Protein AF-A0A238WNX8-F1 (afdb_monomer_lite)

Structure (mmCIF, N/CA/C/O backbone):
data_AF-A0A238WNX8-F1
#
_entry.id   AF-A0A238WNX8-F1
#
loop_
_atom_site.group_PDB
_atom_site.id
_atom_site.type_symbol
_atom_site.label_atom_id
_atom_site.label_alt_id
_atom_site.label_comp_id
_atom_site.label_asym_id
_atom_site.label_entity_id
_atom_site.label_seq_id
_atom_site.pdbx_PDB_ins_code
_atom_site.Cartn_x
_atom_site.Cartn_y
_atom_site.Cartn_z
_atom_site.occupancy
_atom_site.B_iso_or_equiv
_atom_site.auth_seq_id
_atom_site.auth_comp_id
_atom_site.auth_asym_id
_atom_site.auth_atom_id
_atom_site.pdbx_PDB_model_num
ATOM 1 N N . MET A 1 1 ? -10.026 -29.625 -27.232 1.00 36.75 1 MET A N 1
ATOM 2 C CA . MET A 1 1 ? -9.250 -29.560 -25.976 1.00 36.75 1 MET A CA 1
ATOM 3 C C . MET A 1 1 ? -7.927 -28.882 -26.287 1.00 36.75 1 MET A C 1
ATOM 5 O O . MET A 1 1 ? -6.979 -29.541 -26.687 1.00 36.75 1 MET A O 1
ATOM 9 N N . THR A 1 2 ? -7.902 -27.554 -26.239 1.00 32.25 2 THR A N 1
ATOM 10 C CA . THR A 1 2 ? -6.725 -26.748 -26.579 1.00 32.25 2 THR A CA 1
ATOM 11 C C . THR A 1 2 ? -5.933 -26.497 -25.303 1.00 32.25 2 THR A C 1
ATOM 13 O O . THR A 1 2 ? -6.443 -25.908 -24.354 1.00 32.25 2 THR A O 1
ATOM 16 N N . SER A 1 3 ? -4.711 -27.024 -25.278 1.00 36.81 3 SER A N 1
ATOM 17 C CA . SER A 1 3 ? -3.725 -26.855 -24.214 1.00 36.81 3 SER A CA 1
ATOM 18 C C . SER A 1 3 ? -3.486 -25.363 -23.964 1.00 36.81 3 SER A C 1
ATOM 20 O O . SER A 1 3 ? -3.018 -24.650 -24.851 1.00 36.81 3 SER A O 1
ATOM 22 N N . ALA A 1 4 ? -3.848 -24.884 -22.771 1.00 39.50 4 ALA A N 1
ATOM 23 C CA . ALA A 1 4 ? -3.421 -23.580 -22.291 1.00 39.50 4 ALA A CA 1
ATOM 24 C C . ALA A 1 4 ? -1.912 -23.668 -22.055 1.00 39.50 4 ALA A C 1
ATOM 26 O O . ALA A 1 4 ? -1.459 -24.258 -21.073 1.00 39.50 4 ALA A O 1
ATOM 27 N N . ALA A 1 5 ? -1.147 -23.145 -23.013 1.00 40.78 5 ALA A N 1
ATOM 28 C CA . ALA A 1 5 ? 0.282 -22.940 -22.884 1.00 40.78 5 ALA A CA 1
ATOM 29 C C . ALA A 1 5 ? 0.561 -22.286 -21.525 1.00 40.78 5 ALA A C 1
ATOM 31 O O . ALA A 1 5 ? 0.002 -21.233 -21.212 1.00 40.78 5 ALA A O 1
ATOM 32 N N . GLY A 1 6 ? 1.381 -22.948 -20.707 1.00 40.44 6 GLY A N 1
ATOM 33 C CA . GLY A 1 6 ? 1.812 -22.431 -19.419 1.00 40.44 6 GLY A CA 1
ATOM 34 C C . GLY A 1 6 ? 2.551 -21.116 -19.626 1.00 40.44 6 GLY A C 1
ATOM 35 O O . GLY A 1 6 ? 3.729 -21.112 -19.973 1.00 40.44 6 GLY A O 1
ATOM 36 N N . LEU A 1 7 ? 1.845 -20.002 -19.435 1.00 41.34 7 LEU A N 1
ATOM 37 C CA . LEU A 1 7 ? 2.441 -18.685 -19.275 1.00 41.34 7 LEU A CA 1
ATOM 38 C C . LEU A 1 7 ? 3.304 -18.752 -18.016 1.00 41.34 7 LEU A C 1
ATOM 40 O O . LEU A 1 7 ? 2.805 -18.680 -16.895 1.00 41.34 7 LEU A O 1
ATOM 44 N N . VAL A 1 8 ? 4.603 -18.973 -18.210 1.00 50.53 8 VAL A N 1
ATOM 45 C CA . VAL A 1 8 ? 5.602 -18.771 -17.166 1.00 50.53 8 VAL A CA 1
ATOM 46 C C . VAL A 1 8 ? 5.459 -17.315 -16.746 1.00 50.53 8 VAL A C 1
ATOM 48 O O . VAL A 1 8 ? 5.637 -16.427 -17.580 1.00 50.53 8 VAL A O 1
ATOM 51 N N . ASP A 1 9 ? 5.065 -17.074 -15.493 1.00 59.03 9 ASP A N 1
ATOM 52 C CA . ASP A 1 9 ? 5.008 -15.720 -14.947 1.00 59.03 9 ASP A CA 1
ATOM 53 C C . ASP A 1 9 ? 6.379 -15.068 -15.198 1.00 59.03 9 ASP A C 1
ATOM 55 O O . ASP A 1 9 ? 7.384 -15.582 -14.702 1.00 59.03 9 ASP A O 1
ATOM 59 N N . PRO A 1 10 ? 6.476 -13.984 -15.990 1.00 64.19 10 PRO A N 1
ATOM 60 C CA . PRO A 1 10 ? 7.759 -13.368 -16.321 1.00 64.19 10 PRO A CA 1
ATOM 61 C C . PRO A 1 10 ? 8.489 -12.797 -15.092 1.00 64.19 10 PRO A C 1
ATOM 63 O O . PRO A 1 10 ? 9.611 -12.307 -15.224 1.00 64.19 10 PRO A O 1
ATOM 66 N N . TRP A 1 11 ? 7.863 -12.857 -13.913 1.00 73.06 11 TRP A N 1
ATOM 67 C CA . TRP A 1 11 ? 8.410 -12.502 -12.609 1.00 73.06 11 TRP A CA 1
ATOM 68 C C . TRP A 1 11 ? 8.848 -13.713 -11.758 1.00 73.06 11 TRP A C 1
ATOM 70 O O . TRP A 1 11 ? 9.286 -13.521 -10.632 1.00 73.06 11 TRP A O 1
ATOM 80 N N . ARG A 1 12 ? 8.777 -14.960 -12.259 1.00 54.84 12 ARG A N 1
ATOM 81 C CA . ARG A 1 12 ? 9.087 -16.174 -11.465 1.00 54.84 12 ARG A CA 1
ATOM 82 C C . ARG A 1 12 ? 10.573 -16.427 -11.165 1.00 54.84 12 ARG A C 1
ATOM 84 O O . ARG A 1 12 ? 10.848 -17.247 -10.299 1.00 54.84 12 ARG A O 1
ATOM 91 N N . ASP A 1 13 ? 11.496 -15.718 -11.816 1.00 51.75 13 ASP A N 1
ATOM 92 C CA . ASP A 1 13 ? 12.957 -15.838 -11.621 1.00 51.75 13 ASP A CA 1
ATOM 93 C C . ASP A 1 13 ? 13.583 -14.501 -11.180 1.00 51.75 13 ASP A C 1
ATOM 95 O O . ASP A 1 13 ? 14.541 -13.988 -11.765 1.00 51.75 13 ASP A O 1
ATOM 99 N N . THR A 1 14 ? 12.992 -13.881 -10.159 1.00 55.16 14 THR A N 1
ATOM 100 C CA . THR A 1 14 ? 13.482 -12.632 -9.568 1.00 55.16 14 THR A CA 1
ATOM 101 C C . THR A 1 14 ? 14.482 -12.907 -8.449 1.00 55.16 14 THR A C 1
ATOM 103 O O . THR A 1 14 ? 14.241 -13.717 -7.557 1.00 55.16 14 THR A O 1
ATOM 106 N N . ASP A 1 15 ? 15.638 -12.258 -8.552 1.00 58.97 15 ASP A N 1
ATOM 107 C CA . ASP A 1 15 ? 16.851 -12.543 -7.787 1.00 58.97 15 ASP A CA 1
ATOM 108 C C . ASP A 1 15 ? 16.683 -12.280 -6.279 1.00 58.97 15 ASP A C 1
ATOM 110 O O . ASP A 1 15 ? 16.081 -11.280 -5.890 1.00 58.97 15 ASP A O 1
ATOM 114 N N . ARG A 1 16 ? 17.245 -13.158 -5.437 1.00 54.84 16 ARG A N 1
ATOM 115 C CA . ARG A 1 16 ? 16.945 -13.222 -3.993 1.00 54.84 16 ARG A CA 1
ATOM 116 C C . ARG A 1 16 ? 17.466 -12.046 -3.167 1.00 54.84 16 ARG A C 1
ATOM 118 O O . ARG A 1 16 ? 16.972 -11.867 -2.064 1.00 54.84 16 ARG A O 1
ATOM 125 N N . ASP A 1 17 ? 18.476 -11.299 -3.625 1.00 55.34 17 ASP A N 1
ATOM 126 C CA . ASP A 1 17 ? 19.252 -10.524 -2.643 1.00 55.34 17 ASP A CA 1
ATOM 127 C C . ASP A 1 17 ? 20.088 -9.342 -3.169 1.00 55.34 17 ASP A C 1
ATOM 129 O O . ASP A 1 17 ? 21.279 -9.245 -2.888 1.00 55.34 17 ASP A O 1
ATOM 133 N N . ILE A 1 18 ? 19.527 -8.395 -3.937 1.00 47.31 18 ILE A N 1
ATOM 134 C CA . ILE A 1 18 ? 20.237 -7.106 -4.120 1.00 47.31 18 ILE A CA 1
ATOM 135 C C . ILE A 1 18 ? 19.275 -5.933 -3.961 1.00 47.31 18 ILE A C 1
ATOM 137 O O . ILE A 1 18 ? 18.524 -5.589 -4.874 1.00 47.31 18 ILE A O 1
ATOM 141 N N . GLY A 1 19 ? 19.349 -5.297 -2.789 1.00 56.47 19 GLY A N 1
ATOM 142 C CA . GLY A 1 19 ? 18.596 -4.093 -2.447 1.00 56.47 19 GLY A CA 1
ATOM 143 C C . GLY A 1 19 ? 17.244 -4.360 -1.790 1.00 56.47 19 GLY A C 1
ATOM 144 O O . GLY A 1 19 ? 16.348 -3.545 -1.976 1.00 56.47 19 GLY A O 1
ATOM 145 N N . GLY A 1 20 ? 17.099 -5.460 -1.034 1.00 69.44 20 GLY A N 1
ATOM 146 C CA . GLY A 1 20 ? 15.837 -5.868 -0.397 1.00 69.44 20 GLY A CA 1
ATOM 147 C C . GLY A 1 20 ? 15.117 -4.733 0.335 1.00 69.44 20 GLY A C 1
ATOM 148 O O . GLY A 1 20 ? 13.920 -4.567 0.153 1.00 69.44 20 GLY A O 1
ATOM 149 N N . ARG A 1 21 ? 15.856 -3.859 1.035 1.00 80.94 21 ARG A N 1
ATOM 150 C CA . ARG A 1 21 ? 15.284 -2.648 1.651 1.00 80.94 21 ARG A CA 1
ATOM 151 C C . ARG A 1 21 ? 14.644 -1.707 0.631 1.00 80.94 21 ARG A C 1
ATOM 153 O O . ARG A 1 21 ? 13.501 -1.328 0.802 1.00 80.94 21 ARG A O 1
ATOM 160 N N . TYR A 1 22 ? 15.347 -1.349 -0.441 1.00 85.69 22 TYR A N 1
ATOM 161 C CA . TYR A 1 22 ? 14.782 -0.448 -1.443 1.00 85.69 22 TYR A CA 1
ATOM 162 C C . TYR A 1 22 ? 13.631 -1.081 -2.223 1.00 85.69 22 TYR A C 1
ATOM 164 O O . TYR A 1 22 ? 12.708 -0.381 -2.624 1.00 85.69 22 TYR A O 1
ATOM 172 N N . ALA A 1 23 ? 13.688 -2.390 -2.476 1.00 89.31 23 ALA A N 1
ATOM 173 C CA . ALA A 1 23 ? 12.591 -3.102 -3.117 1.00 89.31 23 ALA A CA 1
ATOM 174 C C . ALA A 1 23 ? 11.341 -3.128 -2.228 1.00 89.31 23 ALA A C 1
ATOM 176 O O . ALA A 1 23 ? 10.248 -2.843 -2.709 1.00 89.31 23 ALA A O 1
ATOM 177 N N . HIS A 1 24 ? 11.530 -3.384 -0.936 1.00 90.00 24 HIS A N 1
ATOM 178 C CA . HIS A 1 24 ? 10.499 -3.286 0.090 1.00 90.00 24 HIS A CA 1
ATOM 179 C C . HIS A 1 24 ? 9.914 -1.874 0.185 1.00 90.00 24 HIS A C 1
ATOM 181 O O . HIS A 1 24 ? 8.713 -1.702 0.024 1.00 90.00 24 HIS A O 1
ATOM 187 N N . ASP A 1 25 ? 10.760 -0.851 0.328 1.00 89.56 25 ASP A N 1
ATOM 188 C CA . ASP A 1 25 ? 10.340 0.555 0.399 1.00 89.56 25 ASP A CA 1
ATOM 189 C C . ASP A 1 25 ? 9.569 0.978 -0.865 1.00 89.56 25 ASP A C 1
ATOM 191 O O . ASP A 1 25 ? 8.555 1.670 -0.790 1.00 89.56 25 ASP A O 1
ATOM 195 N N . THR A 1 26 ? 10.004 0.502 -2.038 1.00 92.19 26 THR A N 1
ATOM 196 C CA . THR A 1 26 ? 9.266 0.695 -3.295 1.00 92.19 26 THR A CA 1
ATOM 197 C C . THR A 1 26 ? 7.883 0.052 -3.219 1.00 92.19 26 THR A C 1
ATOM 199 O O . THR A 1 26 ? 6.903 0.657 -3.644 1.00 92.19 26 THR A O 1
ATOM 202 N N . ALA A 1 27 ? 7.787 -1.173 -2.693 1.00 94.56 27 ALA A N 1
ATOM 203 C CA . ALA A 1 27 ? 6.520 -1.878 -2.570 1.00 94.56 27 ALA A CA 1
ATOM 204 C C . ALA A 1 27 ? 5.547 -1.153 -1.627 1.00 94.56 27 ALA A C 1
ATOM 206 O O . ALA A 1 27 ? 4.373 -0.999 -1.968 1.00 94.56 27 ALA A O 1
ATOM 207 N N . VAL A 1 28 ? 6.046 -0.644 -0.495 1.00 94.06 28 VAL A N 1
ATOM 208 C CA . VAL A 1 28 ? 5.286 0.204 0.437 1.00 94.06 28 VAL A CA 1
ATOM 209 C C . VAL A 1 28 ? 4.759 1.447 -0.282 1.00 94.06 28 VAL A C 1
ATOM 211 O O . VAL A 1 28 ? 3.550 1.681 -0.289 1.00 94.06 28 VAL A O 1
ATOM 214 N N . ALA A 1 29 ? 5.631 2.199 -0.961 1.00 93.75 29 ALA A N 1
ATOM 215 C CA . ALA A 1 29 ? 5.248 3.426 -1.659 1.00 93.75 29 ALA A CA 1
ATOM 216 C C . ALA A 1 29 ? 4.184 3.178 -2.743 1.00 93.75 29 ALA A C 1
ATOM 218 O O . ALA A 1 29 ? 3.200 3.915 -2.841 1.00 93.75 29 ALA A O 1
ATOM 219 N N . LEU A 1 30 ? 4.321 2.096 -3.518 1.00 96.12 30 LEU A N 1
ATOM 220 C CA . LEU A 1 30 ? 3.322 1.705 -4.516 1.00 96.12 30 LEU A CA 1
ATOM 221 C C . LEU A 1 30 ? 1.953 1.421 -3.884 1.00 96.12 30 LEU A C 1
ATOM 223 O O . LEU A 1 30 ? 0.929 1.822 -4.439 1.00 96.12 30 LEU A O 1
ATOM 227 N N . ARG A 1 31 ? 1.915 0.783 -2.709 1.00 96.12 31 ARG A N 1
ATOM 228 C CA . ARG A 1 31 ? 0.659 0.508 -1.997 1.00 96.12 31 ARG A CA 1
ATOM 229 C C . ARG A 1 31 ? 0.031 1.755 -1.395 1.00 96.12 31 ARG A C 1
ATOM 231 O O . ARG A 1 31 ? -1.188 1.900 -1.483 1.00 96.12 31 ARG A O 1
ATOM 238 N N . VAL A 1 32 ? 0.827 2.690 -0.884 1.00 94.69 32 VAL A N 1
ATOM 239 C CA . VAL A 1 32 ? 0.320 3.998 -0.443 1.00 94.69 32 VAL A CA 1
ATOM 240 C C . VAL A 1 32 ? -0.300 4.758 -1.615 1.00 94.69 32 VAL A C 1
ATOM 242 O O . VAL A 1 32 ? -1.448 5.203 -1.521 1.00 94.69 32 VAL A O 1
ATOM 245 N N . ARG A 1 33 ? 0.406 4.833 -2.751 1.00 95.00 33 ARG A N 1
ATOM 246 C CA . ARG A 1 33 ? -0.115 5.416 -3.995 1.00 95.00 33 ARG A CA 1
ATOM 247 C C . ARG A 1 33 ? -1.444 4.776 -4.399 1.00 95.00 33 ARG A C 1
ATOM 249 O O . ARG A 1 33 ? -2.406 5.484 -4.687 1.00 95.00 33 ARG A O 1
ATOM 256 N N . ASN A 1 34 ? -1.525 3.446 -4.393 1.00 95.44 34 ASN A N 1
ATOM 257 C CA . ASN A 1 34 ? -2.744 2.728 -4.764 1.00 95.44 34 ASN A CA 1
ATOM 258 C C . ASN A 1 34 ? -3.916 3.027 -3.809 1.00 95.44 34 ASN A C 1
ATOM 260 O O . ASN A 1 34 ? -5.019 3.310 -4.280 1.00 95.44 34 ASN A O 1
ATOM 264 N N . LEU A 1 35 ? -3.694 3.050 -2.487 1.00 92.75 35 LEU A N 1
ATOM 265 C CA . LEU A 1 35 ? -4.731 3.443 -1.519 1.00 92.75 35 LEU A CA 1
ATOM 266 C C . LEU A 1 35 ? -5.247 4.856 -1.779 1.00 92.75 35 LEU A C 1
ATOM 268 O O . LEU A 1 35 ? -6.459 5.079 -1.767 1.00 92.75 35 LEU A O 1
ATOM 272 N N . ARG A 1 36 ? -4.341 5.806 -2.035 1.00 91.19 36 ARG A N 1
ATOM 273 C CA . ARG A 1 36 ? -4.693 7.208 -2.295 1.00 91.19 36 ARG A CA 1
ATOM 274 C C . ARG A 1 36 ? -5.544 7.353 -3.551 1.00 91.19 36 ARG A C 1
ATOM 276 O O . ARG A 1 36 ? -6.582 8.009 -3.494 1.00 91.19 36 ARG A O 1
ATOM 283 N N . HIS A 1 37 ? -5.195 6.661 -4.633 1.00 91.00 37 HIS A N 1
ATOM 284 C CA . HIS A 1 37 ? -6.016 6.622 -5.853 1.00 91.00 37 HIS A CA 1
ATOM 285 C C . HIS A 1 37 ? -7.399 6.015 -5.632 1.00 91.00 37 HIS A C 1
ATOM 287 O O . HIS A 1 37 ? -8.373 6.405 -6.276 1.00 91.00 37 HIS A O 1
ATOM 293 N N . ASN A 1 38 ? -7.511 5.086 -4.688 1.00 88.06 38 ASN A N 1
ATOM 294 C CA . ASN A 1 38 ? -8.756 4.394 -4.394 1.00 88.06 38 ASN A CA 1
ATOM 295 C C . ASN A 1 38 ? -9.595 5.056 -3.292 1.00 88.06 38 ASN A C 1
ATOM 297 O O . ASN A 1 38 ? -10.628 4.503 -2.923 1.00 88.06 38 ASN A O 1
ATOM 301 N N . VAL A 1 39 ? -9.246 6.267 -2.835 1.00 83.19 39 VAL A N 1
ATOM 302 C CA . VAL A 1 39 ? -9.944 6.992 -1.754 1.00 83.19 39 VAL A CA 1
ATOM 303 C C . VAL A 1 39 ? -11.462 7.107 -1.947 1.00 83.19 39 VAL A C 1
ATOM 305 O O . VAL A 1 39 ? -12.242 7.009 -0.997 1.00 83.19 39 VAL A O 1
ATOM 308 N N . VAL A 1 40 ? -11.912 7.252 -3.196 1.00 75.19 40 VAL A N 1
ATOM 309 C CA . VAL A 1 40 ? -13.339 7.338 -3.544 1.00 75.19 40 VAL A CA 1
ATOM 310 C C . VAL A 1 40 ? -14.092 6.066 -3.141 1.00 75.19 40 VAL A C 1
ATOM 312 O O . VAL A 1 40 ? -15.244 6.142 -2.713 1.00 75.19 40 VAL A O 1
ATOM 315 N N . ARG A 1 41 ? -13.433 4.902 -3.183 1.00 76.44 41 ARG A N 1
ATOM 316 C CA . ARG A 1 41 ? -14.006 3.617 -2.751 1.00 76.44 41 ARG A CA 1
ATOM 317 C C . ARG A 1 41 ? -14.263 3.557 -1.243 1.00 76.44 41 ARG A C 1
ATOM 319 O O . ARG A 1 41 ? -15.047 2.722 -0.806 1.00 76.44 41 ARG A O 1
ATOM 326 N N . PHE A 1 42 ? -13.665 4.462 -0.469 1.00 73.50 42 PHE A N 1
ATOM 327 C CA . PHE A 1 42 ? -13.795 4.554 0.990 1.00 73.50 42 PHE A CA 1
ATOM 328 C C . PHE A 1 42 ? -14.666 5.745 1.420 1.00 73.50 42 PHE A C 1
ATOM 330 O O . PHE A 1 42 ? -14.539 6.276 2.521 1.00 73.50 42 PHE A O 1
ATOM 337 N N . GLY A 1 43 ? -15.565 6.198 0.539 1.00 73.31 43 GLY A N 1
ATOM 338 C CA . GLY A 1 43 ? -16.472 7.311 0.827 1.00 73.31 43 GLY A CA 1
ATOM 339 C C . GLY A 1 43 ? -15.838 8.693 0.659 1.00 73.31 43 GLY A C 1
ATOM 340 O O . GLY A 1 43 ? -16.379 9.668 1.177 1.00 73.31 43 GLY A O 1
ATOM 341 N N . GLY A 1 44 ? -14.704 8.785 -0.049 1.00 75.06 44 GLY A N 1
ATOM 342 C CA . GLY A 1 44 ? -14.116 10.046 -0.515 1.00 75.06 44 GLY A CA 1
ATOM 343 C C . GLY A 1 44 ? -13.467 10.912 0.566 1.00 75.06 44 GLY A C 1
ATOM 344 O O . GLY A 1 44 ? -13.122 12.059 0.292 1.00 75.06 44 GLY A O 1
ATOM 345 N N . ARG A 1 45 ? -13.297 10.396 1.789 1.00 80.00 45 ARG A N 1
ATOM 346 C CA . ARG A 1 45 ? -12.575 11.102 2.857 1.00 80.00 45 ARG A CA 1
ATOM 347 C C . ARG A 1 45 ? -11.076 10.847 2.724 1.00 80.00 45 ARG A C 1
ATOM 349 O O . ARG A 1 45 ? -10.713 9.705 2.458 1.00 80.00 45 ARG A O 1
ATOM 356 N N . PRO A 1 46 ? -10.211 11.850 2.954 1.00 84.44 46 PRO A N 1
ATOM 357 C CA . PRO A 1 46 ? -8.769 11.640 2.948 1.00 84.44 46 PRO A CA 1
ATOM 358 C C . PRO A 1 46 ? -8.364 10.504 3.892 1.00 84.44 46 PRO A C 1
ATOM 360 O O . PRO A 1 46 ? -8.779 10.483 5.052 1.00 84.44 46 PRO A O 1
ATOM 363 N N . LEU A 1 47 ? -7.565 9.563 3.387 1.00 87.31 47 LEU A N 1
ATOM 364 C CA . LEU A 1 47 ? -7.014 8.486 4.202 1.00 87.31 47 LEU A CA 1
ATOM 365 C C . LEU A 1 47 ? -5.875 9.017 5.075 1.00 87.31 47 LEU A C 1
ATOM 367 O O . LEU A 1 47 ? -4.996 9.726 4.587 1.00 87.31 47 LEU A O 1
ATOM 371 N N . GLU A 1 48 ? -5.900 8.635 6.345 1.00 90.25 48 GLU A N 1
ATOM 372 C CA . GLU A 1 48 ? -4.829 8.821 7.318 1.00 90.25 48 GLU A C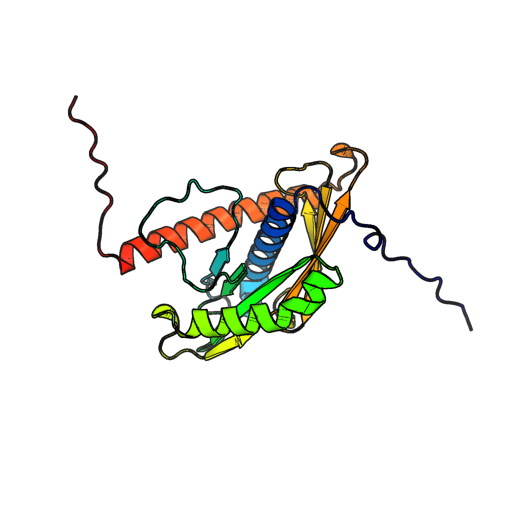A 1
ATOM 373 C C . GLU A 1 48 ? -3.954 7.570 7.276 1.00 90.25 48 GLU A C 1
ATOM 375 O O . GLU A 1 48 ? -4.387 6.486 7.682 1.00 90.25 48 GLU A O 1
ATOM 380 N N . ILE A 1 49 ? -2.755 7.704 6.721 1.00 88.94 49 ILE A N 1
ATOM 381 C CA . ILE A 1 49 ? -1.863 6.585 6.430 1.00 88.94 49 ILE A CA 1
ATOM 382 C C . ILE A 1 49 ? -0.582 6.772 7.233 1.00 88.94 49 ILE A C 1
ATOM 384 O O . ILE A 1 49 ? -0.029 7.864 7.245 1.00 88.94 49 ILE A O 1
ATOM 388 N N . SER A 1 50 ? -0.120 5.696 7.861 1.00 88.31 50 SER A N 1
ATOM 389 C CA . SER A 1 50 ? 1.249 5.570 8.347 1.00 88.31 50 SER A CA 1
ATOM 390 C C . SER A 1 50 ? 1.969 4.481 7.576 1.00 88.31 50 SER A C 1
ATOM 392 O O . SER A 1 50 ? 1.395 3.416 7.331 1.00 88.31 50 SER A O 1
ATOM 394 N N . ALA A 1 51 ? 3.207 4.744 7.175 1.00 86.00 51 ALA A N 1
ATOM 395 C CA . ALA A 1 51 ? 3.975 3.846 6.324 1.00 86.00 51 ALA A CA 1
ATOM 396 C C . ALA A 1 51 ? 5.418 3.736 6.814 1.00 86.00 51 ALA A C 1
ATOM 398 O O . ALA A 1 51 ? 6.113 4.731 6.993 1.00 86.00 51 ALA A O 1
ATOM 399 N N . ASN A 1 52 ? 5.888 2.507 6.995 1.00 78.88 52 ASN A N 1
ATOM 400 C CA . ASN A 1 52 ? 7.246 2.243 7.446 1.00 78.88 52 ASN A CA 1
ATOM 401 C C . ASN A 1 52 ? 8.148 1.971 6.238 1.00 78.88 52 ASN A C 1
ATOM 403 O O . ASN A 1 52 ? 8.245 0.843 5.759 1.00 78.88 52 ASN A O 1
ATOM 407 N N . TYR A 1 53 ? 8.811 3.014 5.744 1.00 66.31 53 TYR A N 1
ATOM 408 C CA . TYR A 1 53 ? 9.774 2.925 4.647 1.00 66.31 53 TYR A CA 1
ATOM 409 C C . TYR A 1 53 ? 10.982 3.835 4.924 1.00 66.31 53 TYR A C 1
ATOM 411 O O . TYR A 1 53 ? 10.892 4.795 5.684 1.00 66.31 53 TYR A O 1
ATOM 419 N N . SER A 1 54 ? 12.163 3.495 4.399 1.00 57.53 54 SER A N 1
ATOM 420 C CA . SER A 1 54 ? 13.436 4.107 4.832 1.00 57.53 54 SER A CA 1
ATOM 421 C C . SER A 1 54 ? 14.094 5.051 3.825 1.00 57.53 54 SER A C 1
ATOM 423 O O . SER A 1 54 ? 15.201 5.519 4.090 1.00 57.53 54 SER A O 1
ATOM 425 N N . ALA A 1 55 ? 13.491 5.299 2.664 1.00 47.75 55 ALA A N 1
ATOM 426 C CA . ALA A 1 55 ? 14.247 5.825 1.531 1.00 47.75 55 ALA A CA 1
ATOM 427 C C . ALA A 1 55 ? 14.656 7.308 1.641 1.00 47.75 55 ALA A C 1
ATOM 429 O O . ALA A 1 55 ? 15.586 7.697 0.935 1.00 47.75 55 ALA A O 1
ATOM 430 N N . LEU A 1 56 ? 14.010 8.131 2.484 1.00 44.00 56 LEU A N 1
ATOM 431 C CA . LEU A 1 56 ? 14.142 9.598 2.387 1.00 44.00 56 LEU A CA 1
ATOM 432 C C . LEU A 1 56 ? 14.326 10.375 3.704 1.00 44.00 56 LEU A C 1
ATOM 434 O O . LEU A 1 56 ? 14.521 11.587 3.650 1.00 44.00 56 LEU A O 1
ATOM 438 N N . LEU A 1 57 ? 14.361 9.728 4.874 1.00 44.84 57 LEU A N 1
ATOM 439 C CA . LEU A 1 57 ? 14.423 10.449 6.153 1.00 44.84 57 LEU A CA 1
ATOM 440 C C . LEU A 1 57 ? 15.699 10.151 6.956 1.00 44.84 57 LEU A C 1
ATOM 442 O O . LEU A 1 57 ? 15.919 9.033 7.432 1.00 44.84 57 LEU A O 1
ATOM 446 N N . GLU A 1 58 ? 16.506 11.195 7.191 1.00 44.69 58 GLU A N 1
ATOM 447 C CA . GLU A 1 58 ? 17.293 11.289 8.422 1.00 44.69 58 GLU A CA 1
ATOM 448 C C . GLU A 1 58 ? 16.300 11.204 9.586 1.00 44.69 58 GLU A C 1
ATOM 450 O O . GLU A 1 58 ? 15.454 12.073 9.776 1.00 44.69 58 GLU A O 1
ATOM 455 N N . ARG A 1 59 ? 16.351 10.088 10.316 1.00 45.72 59 ARG A N 1
ATOM 456 C CA . ARG A 1 59 ? 15.458 9.786 11.436 1.00 45.72 59 ARG A CA 1
ATOM 457 C C . ARG A 1 59 ? 15.600 10.848 12.522 1.00 45.72 59 ARG A C 1
ATOM 459 O O . ARG A 1 59 ? 16.500 10.758 13.355 1.00 45.72 59 ARG A O 1
ATOM 466 N N . THR A 1 60 ? 14.717 11.840 12.533 1.00 40.03 60 THR A N 1
ATOM 467 C CA . THR A 1 60 ? 14.693 12.859 13.581 1.00 40.03 60 THR A CA 1
ATOM 468 C C . THR A 1 60 ? 13.388 12.833 14.370 1.00 40.03 60 THR A C 1
ATOM 470 O O . THR A 1 60 ? 12.344 13.238 13.871 1.00 40.03 60 THR A O 1
ATOM 473 N N . THR A 1 61 ? 13.562 12.493 15.652 1.00 38.62 61 THR A N 1
ATOM 474 C CA . THR A 1 61 ? 12.835 12.923 16.864 1.00 38.62 61 THR A CA 1
ATOM 475 C C . THR A 1 61 ? 11.785 12.007 17.507 1.00 38.62 61 THR A C 1
ATOM 477 O O . THR A 1 61 ? 10.903 11.475 16.859 1.00 38.62 61 THR A O 1
ATOM 480 N N . CYS A 1 62 ? 11.937 11.906 18.840 1.00 41.28 62 CYS A N 1
ATOM 481 C CA . CYS A 1 62 ? 11.041 11.540 19.954 1.00 41.28 62 CYS A CA 1
ATOM 482 C C . CYS A 1 62 ? 10.192 10.256 19.906 1.00 41.28 62 CYS A C 1
ATOM 484 O O . CYS A 1 62 ? 9.949 9.685 20.970 1.00 41.28 62 CYS A O 1
ATOM 486 N N . SER A 1 63 ? 9.787 9.772 18.738 1.00 39.56 63 SER A N 1
ATOM 487 C CA . SER A 1 63 ? 9.130 8.485 18.527 1.00 39.56 63 SER A CA 1
ATOM 488 C C . SER A 1 63 ? 10.150 7.517 17.922 1.00 39.56 63 SER A C 1
ATOM 490 O O . SER A 1 63 ? 10.125 7.168 16.744 1.00 39.56 63 SER A O 1
ATOM 492 N N . ASP A 1 64 ? 11.093 7.031 18.736 1.00 38.81 64 ASP A N 1
ATOM 493 C CA . ASP A 1 64 ? 11.774 5.785 18.379 1.00 38.81 64 ASP A CA 1
ATOM 494 C C . ASP A 1 64 ? 10.716 4.669 18.389 1.00 38.81 64 ASP A C 1
ATOM 496 O O . ASP A 1 64 ? 10.525 3.962 19.378 1.00 38.81 64 ASP A O 1
ATOM 500 N N . ARG A 1 65 ? 10.063 4.520 17.229 1.00 45.44 65 ARG A N 1
ATOM 501 C CA . ARG A 1 65 ? 9.049 3.542 16.837 1.00 45.44 65 ARG A CA 1
ATOM 502 C C . ARG A 1 65 ? 7.631 3.875 17.303 1.00 45.44 65 ARG A C 1
ATOM 504 O O . ARG A 1 65 ? 7.327 3.818 18.487 1.00 45.44 65 ARG A O 1
ATOM 511 N N . ASP A 1 66 ? 6.718 3.863 16.337 1.00 45.12 66 ASP A N 1
ATOM 512 C CA . ASP A 1 66 ? 5.304 3.489 16.505 1.00 45.12 66 ASP A CA 1
ATOM 513 C C . ASP A 1 66 ? 5.096 2.089 17.129 1.00 45.12 66 ASP A C 1
ATOM 515 O O . ASP A 1 66 ? 3.979 1.580 17.167 1.00 45.12 66 ASP A O 1
ATOM 519 N N . GLY A 1 67 ? 6.162 1.411 17.581 1.00 43.62 67 GLY A N 1
ATOM 520 C CA . GLY A 1 67 ? 6.175 0.090 18.213 1.00 43.62 67 GLY A CA 1
ATOM 521 C C . GLY A 1 67 ? 5.673 -1.056 17.333 1.00 43.62 67 GLY A C 1
ATOM 522 O O . GLY A 1 67 ? 5.995 -2.212 17.599 1.00 43.62 67 GLY A O 1
ATOM 523 N N . SER A 1 68 ? 4.920 -0.746 16.277 1.00 56.16 68 SER A N 1
ATOM 524 C CA . SER A 1 68 ? 4.230 -1.711 15.450 1.00 56.16 68 SER A CA 1
ATOM 525 C C . SER A 1 68 ? 5.199 -2.424 14.546 1.00 56.16 68 SER A C 1
ATOM 527 O O . SER A 1 68 ? 5.186 -3.649 14.523 1.00 56.16 68 SER A O 1
ATOM 529 N N . GLY A 1 69 ? 6.065 -1.685 13.852 1.00 70.06 69 GLY A N 1
ATOM 530 C CA . GLY A 1 69 ? 6.886 -2.224 12.775 1.00 70.06 69 GLY A CA 1
ATOM 531 C C . GLY A 1 69 ? 6.063 -2.684 11.572 1.00 70.06 69 GLY A C 1
ATOM 532 O O . GLY A 1 69 ? 6.620 -3.389 10.744 1.00 70.06 69 GLY A O 1
ATOM 533 N N . ALA A 1 70 ? 4.772 -2.329 11.512 1.00 82.88 70 ALA A N 1
ATOM 534 C CA . ALA A 1 70 ? 3.906 -2.629 10.380 1.00 82.88 70 ALA A CA 1
ATOM 535 C C . ALA A 1 70 ? 4.364 -1.830 9.160 1.00 82.88 70 ALA A C 1
ATOM 537 O O . ALA A 1 70 ? 4.757 -0.673 9.308 1.00 82.88 70 ALA A O 1
ATOM 538 N N . ASP A 1 71 ? 4.267 -2.412 7.972 1.00 90.19 71 ASP A N 1
ATOM 539 C CA . ASP A 1 71 ? 4.658 -1.722 6.742 1.00 90.19 71 ASP A CA 1
ATOM 540 C C . ASP A 1 71 ? 3.681 -0.614 6.358 1.00 90.19 71 ASP A C 1
ATOM 542 O O . ASP A 1 71 ? 4.088 0.442 5.872 1.00 90.19 71 ASP A O 1
ATOM 546 N N . LEU A 1 72 ? 2.389 -0.840 6.605 1.00 92.69 72 LEU A N 1
ATOM 547 C CA . LEU A 1 72 ? 1.330 0.094 6.257 1.00 92.69 72 LEU A CA 1
ATOM 548 C C . LEU A 1 72 ? 0.179 0.014 7.260 1.00 92.69 72 LEU A C 1
ATOM 550 O O . LEU A 1 72 ? -0.334 -1.066 7.565 1.00 92.69 72 LEU A O 1
ATOM 554 N N . VAL A 1 73 ? -0.270 1.172 7.733 1.00 93.25 73 VAL A N 1
ATOM 555 C CA . VAL A 1 73 ? -1.441 1.328 8.597 1.00 93.25 73 VAL A CA 1
ATOM 556 C C . VAL A 1 73 ? -2.346 2.398 8.003 1.00 93.25 73 VAL A C 1
ATOM 558 O O . VAL A 1 73 ? -1.899 3.502 7.715 1.00 93.25 73 VAL A O 1
ATOM 561 N N . CYS A 1 74 ? -3.632 2.099 7.838 1.00 93.50 74 CYS A N 1
ATOM 562 C CA . CYS A 1 74 ? -4.645 3.094 7.504 1.00 93.50 74 CYS A CA 1
ATOM 563 C C . CYS A 1 74 ? -5.548 3.301 8.719 1.00 93.50 74 CYS A C 1
ATOM 565 O O . CYS A 1 74 ? -6.369 2.444 9.061 1.00 93.50 74 CYS A O 1
ATOM 567 N N . TRP A 1 75 ? -5.377 4.438 9.390 1.00 92.12 75 TRP A N 1
ATOM 568 C CA . TRP A 1 75 ? -6.029 4.750 10.660 1.00 92.12 75 TRP A CA 1
ATOM 569 C C . TRP A 1 75 ? -7.541 4.920 10.514 1.00 92.12 75 TRP A C 1
ATOM 571 O O . TRP A 1 75 ? -8.291 4.647 11.447 1.00 92.12 75 TRP A O 1
ATOM 581 N N . ASN A 1 76 ? -8.007 5.340 9.345 1.00 90.94 76 ASN A N 1
ATOM 582 C CA . ASN A 1 76 ? -9.418 5.578 9.057 1.00 90.94 76 ASN A CA 1
ATOM 583 C C . ASN A 1 76 ? -9.924 4.746 7.865 1.00 90.94 76 ASN A C 1
ATOM 585 O O . ASN A 1 76 ? -10.789 5.208 7.122 1.00 90.94 76 ASN A O 1
ATOM 589 N N . GLY A 1 77 ? -9.395 3.529 7.693 1.00 87.44 77 GLY A N 1
ATOM 590 C CA . GLY A 1 77 ? -9.682 2.684 6.530 1.00 87.44 77 GLY A CA 1
ATOM 591 C C . GLY A 1 77 ? -11.166 2.342 6.367 1.00 87.44 77 GLY A C 1
ATOM 592 O O . GLY A 1 77 ? -11.716 2.443 5.272 1.00 87.44 77 GLY A O 1
ATOM 593 N N . GLY A 1 78 ? -11.844 2.016 7.468 1.00 89.81 78 GLY A N 1
ATOM 594 C CA . GLY A 1 78 ? -13.284 1.760 7.499 1.00 89.81 78 GLY A CA 1
ATOM 595 C C . GLY A 1 78 ? -13.976 2.491 8.653 1.00 89.81 78 GLY A C 1
ATOM 596 O O . GLY A 1 78 ? -13.307 3.009 9.552 1.00 89.81 78 GLY A O 1
ATOM 597 N N . PRO A 1 79 ? -15.322 2.540 8.681 1.00 90.31 79 PRO A N 1
ATOM 598 C CA . PRO A 1 79 ? -16.060 3.109 9.806 1.00 90.31 79 PRO A CA 1
ATOM 599 C C . PRO A 1 79 ? -15.683 2.438 11.137 1.00 90.31 79 PRO A C 1
ATOM 601 O O . PRO A 1 79 ? -16.052 1.295 11.396 1.00 90.31 79 PRO A O 1
ATOM 604 N N . GLY A 1 80 ? -14.944 3.164 11.982 1.00 92.44 80 GLY A N 1
ATOM 605 C CA . GLY A 1 80 ? -14.452 2.658 13.267 1.00 92.44 80 GLY A CA 1
ATOM 606 C C . GLY A 1 80 ? -13.319 1.633 13.155 1.00 92.44 80 GLY A C 1
ATOM 607 O O . GLY A 1 80 ? -13.042 0.950 14.139 1.00 92.44 80 GLY A O 1
ATOM 608 N N . GLU A 1 81 ? -12.666 1.509 11.998 1.00 95.38 81 GLU A N 1
ATOM 609 C CA . GLU A 1 81 ? -11.619 0.515 11.757 1.00 95.38 81 GLU A CA 1
ATOM 610 C C . GLU A 1 81 ? -10.252 1.135 11.481 1.00 95.38 81 GLU A C 1
ATOM 612 O O . GLU A 1 81 ? -10.142 2.153 10.799 1.00 95.38 81 GLU A O 1
ATOM 617 N N . VAL A 1 82 ? -9.217 0.449 11.964 1.00 95.25 82 VAL A N 1
ATOM 618 C CA . VAL A 1 82 ? -7.818 0.648 11.577 1.00 95.25 82 VAL A CA 1
ATOM 619 C C . VAL A 1 82 ? -7.380 -0.584 10.795 1.00 95.25 82 VAL A C 1
ATOM 621 O O . VAL A 1 82 ? -7.522 -1.711 11.278 1.00 95.25 82 VAL A O 1
ATOM 624 N N . TRP A 1 83 ? -6.866 -0.381 9.590 1.00 96.62 83 TRP A N 1
ATOM 625 C CA . TRP A 1 83 ? -6.414 -1.451 8.702 1.00 96.62 83 TRP A CA 1
ATOM 626 C C . TRP A 1 83 ? -4.893 -1.559 8.736 1.00 96.62 83 TRP A C 1
ATOM 628 O O . TRP A 1 83 ? -4.210 -0.539 8.727 1.00 96.62 83 TRP A O 1
ATOM 638 N N . VAL A 1 84 ? -4.371 -2.785 8.780 1.00 96.06 84 VAL A N 1
ATOM 639 C CA . VAL A 1 84 ? -2.931 -3.065 8.887 1.00 96.06 84 VAL A CA 1
ATOM 640 C C . VAL A 1 84 ? -2.507 -4.027 7.782 1.00 96.06 84 VAL A C 1
ATOM 642 O O . VAL A 1 84 ? -3.187 -5.035 7.559 1.00 96.06 84 VAL A O 1
ATOM 645 N N . TRP A 1 85 ? -1.386 -3.740 7.120 1.00 95.88 85 TRP A N 1
ATOM 646 C CA . TRP A 1 85 ? -0.765 -4.637 6.148 1.00 95.88 85 TRP A CA 1
ATOM 647 C C . TRP A 1 85 ? 0.704 -4.899 6.475 1.00 95.88 85 TRP A C 1
ATOM 649 O O . TRP A 1 85 ? 1.419 -4.028 6.971 1.00 95.88 85 TRP A O 1
ATOM 659 N N . GLU A 1 86 ? 1.118 -6.112 6.136 1.00 94.44 86 GLU A N 1
ATOM 660 C CA . GLU A 1 86 ? 2.494 -6.578 6.038 1.00 94.44 86 GLU A CA 1
ATOM 661 C C . GLU A 1 86 ? 2.823 -6.787 4.553 1.00 94.44 86 GLU A C 1
ATOM 663 O O . GLU A 1 86 ? 2.025 -7.363 3.805 1.00 94.44 86 GLU A O 1
ATOM 668 N N . ILE A 1 87 ? 3.998 -6.344 4.123 1.00 94.00 87 ILE A N 1
ATOM 669 C CA . ILE A 1 87 ? 4.474 -6.421 2.746 1.00 94.00 87 ILE A CA 1
ATOM 670 C C . ILE A 1 87 ? 5.750 -7.266 2.738 1.00 94.00 87 ILE A C 1
ATOM 672 O O . ILE A 1 87 ? 6.786 -6.865 3.239 1.00 94.00 87 ILE A O 1
ATOM 676 N N . VAL A 1 88 ? 5.715 -8.461 2.150 1.00 91.44 88 VAL A N 1
ATOM 677 C CA . VAL A 1 88 ? 6.862 -9.390 2.191 1.00 91.44 88 VAL A CA 1
ATOM 678 C C . VAL A 1 88 ? 7.395 -9.724 0.809 1.00 91.44 88 VAL A C 1
ATOM 680 O O . VAL A 1 88 ? 6.676 -9.673 -0.184 1.00 91.44 88 VAL A O 1
ATOM 683 N N . HIS A 1 89 ? 8.656 -10.139 0.728 1.00 90.38 89 HIS A N 1
ATOM 684 C CA . HIS A 1 89 ? 9.186 -10.696 -0.513 1.00 90.38 89 HIS A CA 1
ATOM 685 C C . HIS A 1 89 ? 8.494 -12.033 -0.842 1.00 90.38 89 HIS A C 1
ATOM 687 O O . HIS A 1 89 ? 8.216 -12.839 0.053 1.00 90.38 89 HIS A O 1
ATOM 693 N N . ASP A 1 90 ? 8.209 -12.292 -2.122 1.00 90.19 90 ASP A N 1
ATOM 694 C CA . ASP A 1 90 ? 7.504 -13.498 -2.581 1.00 90.19 90 ASP A CA 1
ATOM 695 C C . ASP A 1 90 ? 8.411 -14.745 -2.647 1.00 90.19 90 ASP A C 1
ATOM 697 O O . ASP A 1 90 ? 8.544 -15.430 -3.666 1.00 90.19 90 ASP A O 1
ATOM 701 N N . ASP A 1 91 ? 9.022 -15.090 -1.519 1.00 85.69 91 ASP A N 1
ATOM 702 C CA . ASP A 1 91 ? 9.828 -16.293 -1.337 1.00 85.69 91 ASP A CA 1
ATOM 703 C C . ASP A 1 91 ? 9.265 -17.185 -0.207 1.00 85.69 91 ASP A C 1
ATOM 705 O O . ASP A 1 91 ? 8.297 -16.824 0.469 1.00 85.69 91 ASP A O 1
ATOM 709 N N . PRO A 1 92 ? 9.770 -18.422 -0.026 1.00 84.12 92 PRO A N 1
ATOM 710 C CA . PRO A 1 92 ? 9.276 -19.305 1.029 1.00 84.12 92 PRO A CA 1
ATOM 711 C C . PRO A 1 92 ? 9.391 -18.726 2.447 1.00 84.12 92 PRO A C 1
ATOM 713 O O . PRO A 1 92 ? 8.559 -19.057 3.290 1.00 84.12 92 PRO A O 1
ATOM 716 N N . GLU A 1 93 ? 10.386 -17.881 2.718 1.00 82.62 93 GLU A N 1
ATOM 717 C CA . GLU A 1 93 ? 10.617 -17.301 4.042 1.00 82.62 93 GLU A CA 1
ATOM 718 C C . GLU A 1 93 ? 9.630 -16.166 4.326 1.00 82.62 93 GLU A C 1
ATOM 720 O O . GLU A 1 93 ? 8.934 -16.208 5.344 1.00 82.62 93 GLU A O 1
ATOM 725 N N . GLY A 1 94 ? 9.497 -15.214 3.400 1.00 80.94 94 GLY A N 1
ATOM 726 C CA . GLY A 1 94 ? 8.527 -14.124 3.466 1.00 80.94 94 GLY A CA 1
ATOM 727 C C . GLY A 1 94 ? 7.103 -14.658 3.587 1.00 80.94 94 GLY A C 1
ATOM 728 O O . GLY A 1 94 ? 6.375 -14.301 4.514 1.00 80.94 94 GLY A O 1
ATOM 729 N N . ARG A 1 95 ? 6.732 -15.628 2.739 1.00 80.50 95 ARG A N 1
ATOM 730 C CA . ARG A 1 95 ? 5.414 -16.285 2.806 1.00 80.50 95 ARG A CA 1
ATOM 731 C C . ARG A 1 95 ? 5.186 -17.066 4.099 1.00 80.50 95 ARG A C 1
ATOM 733 O O . ARG A 1 95 ? 4.049 -17.163 4.548 1.00 80.50 95 ARG A O 1
ATOM 740 N N . GLY A 1 96 ? 6.235 -17.658 4.669 1.00 80.75 96 GLY A N 1
ATOM 741 C CA . GLY A 1 96 ? 6.140 -18.449 5.896 1.00 80.75 96 GLY A CA 1
ATOM 742 C C . GLY A 1 96 ? 5.960 -17.603 7.157 1.00 80.75 96 GLY A C 1
ATOM 743 O O . GLY A 1 96 ? 5.392 -18.088 8.134 1.00 80.75 96 GLY A O 1
ATOM 744 N N . ARG A 1 97 ? 6.427 -16.347 7.151 1.00 83.62 97 ARG A N 1
ATOM 745 C CA . ARG A 1 97 ? 6.409 -15.464 8.329 1.00 83.62 97 ARG A CA 1
ATOM 746 C C . ARG A 1 97 ? 5.346 -14.369 8.288 1.00 83.62 97 ARG A C 1
ATOM 748 O O . ARG A 1 97 ? 5.033 -13.832 9.349 1.00 83.62 97 ARG A O 1
ATOM 755 N N . SER A 1 98 ? 4.766 -14.069 7.125 1.00 85.44 98 SER A N 1
ATOM 756 C CA . SER A 1 98 ? 3.871 -12.916 6.946 1.00 85.44 98 SER A CA 1
ATOM 757 C C . SER A 1 98 ? 2.661 -12.909 7.886 1.00 85.44 98 SER A C 1
ATOM 759 O O . SER A 1 98 ? 2.330 -11.868 8.437 1.00 85.44 98 SER A O 1
ATOM 761 N N . ALA A 1 99 ? 2.029 -14.062 8.138 1.00 86.25 99 ALA A N 1
ATOM 762 C CA . ALA A 1 99 ? 0.879 -14.141 9.045 1.00 86.25 99 ALA A CA 1
ATOM 763 C C . ALA A 1 99 ? 1.257 -13.812 10.501 1.00 86.25 99 ALA A C 1
ATOM 765 O O . ALA A 1 99 ? 0.579 -13.033 11.164 1.00 86.25 99 ALA A O 1
ATOM 766 N N . VAL A 1 100 ? 2.381 -14.358 10.979 1.00 87.31 100 VAL A N 1
ATOM 767 C CA . VAL A 1 100 ? 2.871 -14.122 12.347 1.00 87.31 100 VAL A CA 1
ATOM 768 C C . VAL A 1 100 ? 3.334 -12.673 12.517 1.00 87.31 100 VAL A C 1
ATOM 770 O O . VAL A 1 100 ? 3.089 -12.063 13.558 1.00 87.31 100 VAL A O 1
ATOM 773 N N . ALA A 1 101 ? 3.995 -12.114 11.499 1.00 88.56 101 ALA A N 1
ATOM 774 C CA . ALA A 1 101 ? 4.371 -10.706 11.478 1.00 88.56 101 ALA A CA 1
ATOM 775 C C . ALA A 1 101 ? 3.123 -9.816 11.556 1.00 88.56 101 ALA A C 1
ATOM 777 O O . ALA A 1 101 ? 3.022 -9.001 12.473 1.00 88.56 101 ALA A O 1
ATOM 778 N N . LEU A 1 102 ? 2.135 -10.049 10.689 1.00 92.81 102 LEU A N 1
ATOM 779 C CA . LEU A 1 102 ? 0.879 -9.303 10.661 1.00 92.81 102 LEU A CA 1
ATOM 780 C C . LEU A 1 102 ? 0.137 -9.334 12.006 1.00 92.81 102 LEU A C 1
ATOM 782 O O . LEU A 1 102 ? -0.301 -8.287 12.480 1.00 92.81 102 LEU A O 1
ATOM 786 N N . ASP A 1 103 ? 0.032 -10.493 12.660 1.00 92.81 103 ASP A N 1
ATOM 787 C CA . ASP A 1 103 ? -0.618 -10.600 13.975 1.00 92.81 103 ASP A CA 1
ATOM 788 C C . ASP A 1 103 ? 0.089 -9.746 15.038 1.00 92.81 103 ASP A C 1
ATOM 790 O O . ASP A 1 103 ? -0.558 -9.047 15.826 1.00 92.81 103 ASP A O 1
ATOM 794 N N . ARG A 1 104 ? 1.428 -9.746 15.036 1.00 90.88 104 ARG A N 1
ATOM 795 C CA . ARG A 1 104 ? 2.235 -8.886 15.913 1.00 90.88 104 ARG A CA 1
ATOM 796 C C . ARG A 1 104 ? 2.010 -7.406 15.598 1.00 90.88 104 ARG A C 1
ATOM 798 O O . ARG A 1 104 ? 1.861 -6.610 16.524 1.00 90.88 104 ARG A O 1
ATOM 805 N N . HIS A 1 105 ? 1.958 -7.043 14.320 1.00 91.50 105 HIS A N 1
ATOM 806 C CA . HIS A 1 105 ? 1.698 -5.677 13.868 1.00 91.50 105 HIS A CA 1
ATOM 807 C C . HIS A 1 105 ? 0.319 -5.192 14.319 1.00 91.50 105 HIS A C 1
ATOM 809 O O . HIS A 1 105 ? 0.209 -4.123 14.915 1.00 91.50 105 HIS A O 1
ATOM 815 N N . ILE A 1 106 ? -0.719 -6.013 14.157 1.00 94.00 106 ILE A N 1
ATOM 816 C CA . ILE A 1 106 ? -2.072 -5.725 14.647 1.00 94.00 106 ILE A CA 1
ATOM 817 C C . ILE A 1 106 ? -2.083 -5.547 16.167 1.00 94.00 106 ILE A C 1
ATOM 819 O O . ILE A 1 106 ? -2.692 -4.601 16.661 1.00 9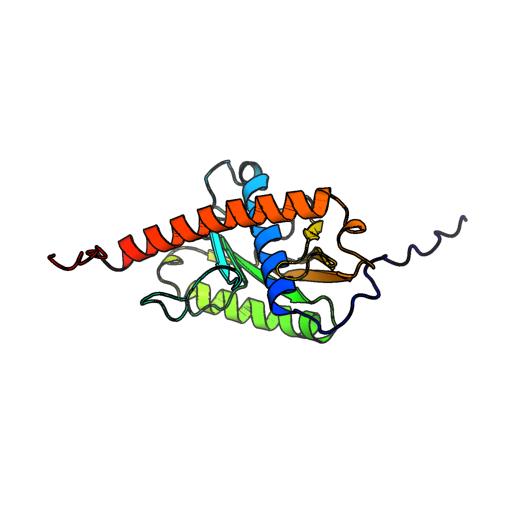4.00 106 ILE A O 1
ATOM 823 N N . ALA A 1 107 ? -1.424 -6.430 16.923 1.00 91.38 107 ALA A N 1
ATOM 824 C CA . ALA A 1 107 ? -1.368 -6.325 18.381 1.00 91.38 107 ALA A CA 1
ATOM 825 C C . ALA A 1 107 ? -0.700 -5.020 18.841 1.00 91.38 107 ALA A C 1
ATOM 827 O O . ALA A 1 107 ? -1.184 -4.373 19.768 1.00 91.38 107 ALA A O 1
ATOM 828 N N . ALA A 1 108 ? 0.369 -4.608 18.168 1.00 86.50 108 ALA A N 1
ATOM 829 C CA . ALA A 1 108 ? 1.056 -3.367 18.478 1.00 86.50 108 ALA A CA 1
ATOM 830 C C . ALA A 1 108 ? 0.246 -2.125 18.069 1.00 86.50 108 ALA A C 1
ATOM 832 O O . ALA A 1 108 ? 0.116 -1.206 18.870 1.00 86.50 108 ALA A O 1
ATOM 833 N N . VAL A 1 109 ? -0.397 -2.123 16.894 1.00 89.50 109 VAL A N 1
ATOM 834 C CA . VAL A 1 109 ? -1.312 -1.039 16.486 1.00 89.50 109 VAL A CA 1
ATOM 835 C C . VAL A 1 109 ? -2.501 -0.927 17.447 1.00 89.50 109 VAL A C 1
ATOM 837 O O . VAL A 1 109 ? -2.941 0.176 17.742 1.00 89.50 109 VAL A O 1
ATOM 840 N N . ARG A 1 110 ? -3.003 -2.037 18.007 1.00 91.69 110 ARG A N 1
ATOM 841 C CA . ARG A 1 110 ? -4.044 -2.004 19.058 1.00 91.69 110 ARG A CA 1
ATOM 842 C C . ARG A 1 110 ? -3.594 -1.315 20.339 1.00 91.69 110 ARG A C 1
ATOM 844 O O . ARG A 1 110 ? -4.442 -0.773 21.040 1.00 91.69 110 ARG A O 1
ATOM 851 N N . ALA A 1 111 ? -2.307 -1.384 20.662 1.00 86.50 111 ALA A N 1
ATOM 852 C CA . ALA A 1 111 ? -1.744 -0.726 21.834 1.00 86.50 111 ALA A CA 1
ATOM 853 C C . ALA A 1 111 ? -1.470 0.771 21.598 1.00 86.50 111 ALA A C 1
ATOM 855 O O . ALA A 1 111 ? -1.241 1.499 22.563 1.00 86.50 111 ALA A O 1
ATOM 856 N N . ASP A 1 112 ? -1.509 1.237 20.345 1.00 84.62 112 ASP A N 1
ATOM 857 C CA . ASP A 1 112 ? -1.336 2.646 20.002 1.00 84.62 112 ASP A CA 1
ATOM 858 C C . ASP A 1 112 ? -2.535 3.477 20.512 1.00 84.62 112 ASP A C 1
ATOM 860 O O . ASP A 1 112 ? -3.688 3.136 20.214 1.00 84.62 112 ASP A O 1
ATOM 864 N N . PRO A 1 113 ? -2.313 4.590 21.241 1.00 84.50 113 PRO A N 1
ATOM 865 C CA . PRO A 1 113 ? -3.381 5.478 21.700 1.00 84.50 113 PRO A CA 1
ATOM 866 C C . PRO A 1 113 ? -4.315 5.960 20.586 1.00 84.50 113 PRO A C 1
ATOM 868 O O . PRO A 1 113 ? -5.513 6.135 20.830 1.00 84.50 113 PRO A O 1
ATOM 871 N N . ARG A 1 114 ? -3.811 6.116 19.355 1.00 83.25 114 ARG A N 1
ATOM 872 C CA . ARG A 1 114 ? -4.618 6.418 18.170 1.00 83.25 114 ARG A CA 1
ATOM 873 C C . ARG A 1 114 ? -5.712 5.371 17.992 1.00 83.25 114 ARG A C 1
ATOM 875 O O . ARG A 1 114 ? -6.840 5.731 17.672 1.00 83.25 114 ARG A O 1
ATOM 882 N N . ALA A 1 115 ? -5.442 4.087 18.191 1.00 87.88 115 ALA A N 1
ATOM 883 C CA . ALA A 1 115 ? -6.416 3.022 17.954 1.00 87.88 115 ALA A CA 1
ATOM 884 C C . ALA A 1 115 ? -7.542 2.942 19.007 1.00 87.88 115 ALA A C 1
ATOM 886 O O . ALA A 1 115 ? -8.456 2.131 18.851 1.00 87.88 115 ALA A O 1
ATOM 887 N N . THR A 1 116 ? -7.529 3.781 20.051 1.00 90.31 116 THR A N 1
ATOM 888 C CA . THR A 1 116 ? -8.543 3.776 21.118 1.00 90.31 116 THR A CA 1
ATOM 889 C C . THR A 1 116 ? -9.967 3.854 20.559 1.00 90.31 116 THR A C 1
ATOM 891 O O . THR A 1 116 ? -10.306 4.750 19.790 1.00 90.31 116 THR A O 1
ATOM 894 N N . GLY A 1 117 ? -10.819 2.902 20.957 1.00 93.62 117 GLY A N 1
ATOM 895 C CA . GLY A 1 117 ? -12.217 2.830 20.517 1.00 93.62 117 GLY A CA 1
ATOM 896 C C . GLY A 1 117 ? -12.421 2.361 19.071 1.00 93.62 117 GLY A C 1
ATOM 897 O O . GLY A 1 117 ? -13.559 2.328 18.608 1.00 93.62 117 GLY A O 1
ATOM 898 N N . ARG A 1 118 ? -11.352 1.980 18.360 1.00 96.19 118 ARG A N 1
ATOM 899 C CA . ARG A 1 118 ? -11.395 1.473 16.983 1.00 96.19 118 ARG A CA 1
ATOM 900 C C . ARG A 1 118 ? -11.085 -0.020 16.929 1.00 96.19 118 ARG A C 1
ATOM 902 O O . ARG A 1 118 ? -10.371 -0.569 17.768 1.00 96.19 118 ARG A O 1
ATOM 909 N N . ARG A 1 119 ? -11.607 -0.695 15.907 1.00 97.25 119 ARG A N 1
ATOM 910 C CA . ARG A 1 119 ? -11.311 -2.099 15.620 1.00 97.25 119 ARG A CA 1
ATOM 911 C C . ARG A 1 119 ? -10.086 -2.192 14.712 1.00 97.25 119 ARG A C 1
ATOM 913 O O . ARG A 1 119 ? -10.143 -1.781 13.561 1.00 97.25 119 ARG A O 1
ATOM 920 N N . VAL A 1 120 ? -8.994 -2.765 15.212 1.00 96.62 120 VAL A N 1
ATOM 921 C CA . VAL A 1 120 ? -7.785 -3.007 14.406 1.00 96.62 120 VAL A CA 1
ATOM 922 C C . VAL A 1 120 ? -7.866 -4.382 13.745 1.00 96.62 120 VAL A C 1
ATOM 924 O O . VAL A 1 120 ? -7.972 -5.400 14.448 1.00 96.62 120 VAL A O 1
ATOM 927 N N . VAL A 1 121 ? -7.824 -4.405 12.413 1.00 96.88 121 VAL A N 1
ATOM 928 C CA . VAL A 1 121 ? -8.022 -5.594 11.567 1.00 96.88 121 VAL A CA 1
ATOM 929 C C . VAL A 1 121 ? -6.971 -5.681 10.453 1.00 96.88 121 VAL A C 1
ATOM 931 O O . VAL A 1 121 ? -6.386 -4.658 10.086 1.00 96.88 121 VAL A O 1
ATOM 934 N N . PRO A 1 122 ? -6.747 -6.877 9.8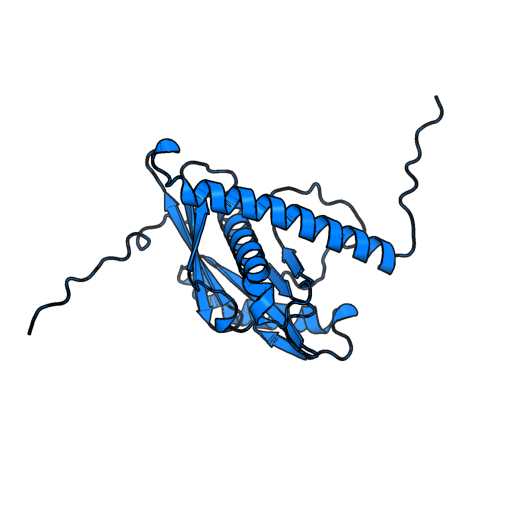73 1.00 97.19 122 PRO A N 1
ATOM 935 C CA . PRO A 1 122 ? -6.035 -6.999 8.607 1.00 97.19 122 PRO A CA 1
ATOM 936 C C . PRO A 1 122 ? -6.700 -6.131 7.543 1.00 97.19 122 PRO A C 1
ATOM 938 O O . PRO A 1 122 ? -7.927 -6.135 7.413 1.00 97.19 122 PRO A O 1
ATOM 941 N N . GLY A 1 123 ? -5.903 -5.405 6.771 1.00 95.19 123 GLY A N 1
ATOM 942 C CA . GLY A 1 123 ? -6.443 -4.566 5.720 1.00 95.19 123 GLY A CA 1
ATOM 943 C C . GLY A 1 123 ? -7.109 -5.389 4.607 1.00 95.19 123 GLY A C 1
ATOM 944 O O . GLY A 1 123 ? -6.600 -6.448 4.234 1.00 95.19 123 GLY A O 1
ATOM 945 N N . PRO A 1 124 ? -8.265 -4.976 4.064 1.00 93.81 124 PRO A N 1
ATOM 946 C CA . PRO A 1 124 ? -9.000 -5.829 3.137 1.00 93.81 124 PRO A CA 1
ATOM 947 C C . PRO A 1 124 ? -8.271 -5.969 1.795 1.00 93.81 124 PRO A C 1
ATOM 949 O O . PRO A 1 124 ? -7.766 -4.996 1.254 1.00 93.81 124 PRO A O 1
ATOM 952 N N . ALA A 1 125 ? -8.278 -7.162 1.200 1.00 89.56 125 ALA A N 1
ATOM 953 C CA . ALA A 1 125 ? -7.614 -7.398 -0.087 1.00 89.56 125 ALA A CA 1
ATOM 954 C C . ALA A 1 125 ? -8.223 -6.588 -1.255 1.00 89.56 125 ALA A C 1
ATOM 956 O O . ALA A 1 125 ? -7.534 -6.217 -2.197 1.00 89.56 125 ALA A O 1
ATOM 957 N N . GLY A 1 126 ? -9.529 -6.299 -1.204 1.00 88.56 126 GLY A N 1
ATOM 958 C CA . GLY A 1 126 ? -10.253 -5.625 -2.292 1.00 88.56 126 GLY A CA 1
ATOM 959 C C . GLY A 1 126 ? -10.055 -4.106 -2.376 1.00 88.56 126 GLY A C 1
ATOM 960 O O . GLY A 1 126 ? -10.656 -3.467 -3.241 1.00 88.56 126 GLY A O 1
ATOM 961 N N . VAL A 1 127 ? -9.266 -3.521 -1.471 1.00 90.62 127 VAL A N 1
ATOM 962 C CA . VAL A 1 127 ? -9.016 -2.070 -1.417 1.00 90.62 127 VAL A CA 1
ATOM 963 C C . VAL A 1 127 ? -8.000 -1.621 -2.460 1.00 90.62 127 VAL A C 1
ATOM 965 O O . VAL A 1 127 ? -8.088 -0.492 -2.939 1.00 90.62 127 VAL A O 1
ATOM 968 N N . PHE A 1 128 ? -7.079 -2.512 -2.838 1.00 92.62 128 PHE A N 1
ATOM 969 C CA . PHE A 1 128 ? -6.083 -2.245 -3.859 1.00 92.62 12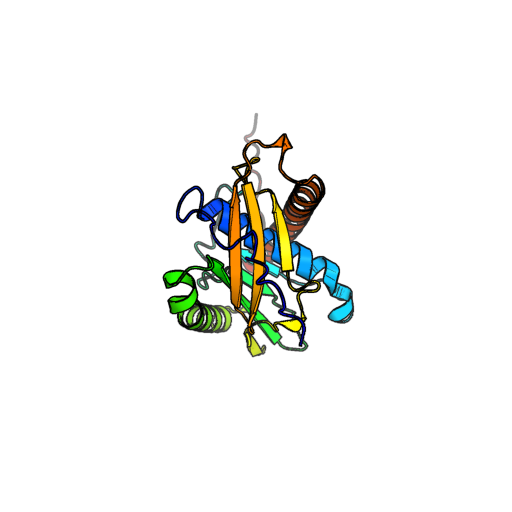8 PHE A CA 1
ATOM 970 C C . PHE A 1 128 ? -6.664 -2.543 -5.235 1.00 92.62 128 PHE A C 1
ATOM 972 O O . PHE A 1 128 ? -7.004 -3.685 -5.559 1.00 92.62 128 PHE A O 1
ATOM 979 N N . ALA A 1 129 ? -6.810 -1.503 -6.050 1.00 90.81 129 ALA A N 1
ATOM 980 C CA . ALA A 1 129 ? -7.348 -1.623 -7.395 1.00 90.81 129 ALA A CA 1
ATOM 981 C C . ALA A 1 129 ? -6.541 -0.766 -8.385 1.00 90.81 129 ALA A C 1
ATOM 983 O O . ALA A 1 129 ? -6.616 0.462 -8.319 1.00 90.81 129 ALA A O 1
ATOM 984 N N . PRO A 1 130 ? -5.809 -1.396 -9.321 1.00 92.38 130 PRO A N 1
ATOM 985 C CA . PRO A 1 130 ? -5.663 -2.849 -9.489 1.00 92.38 130 PRO A CA 1
ATOM 986 C C . PRO A 1 130 ? -4.997 -3.530 -8.276 1.00 92.38 130 PRO A C 1
ATOM 988 O O . PRO A 1 130 ? -4.297 -2.886 -7.501 1.00 92.38 130 PRO A O 1
ATOM 991 N N . ALA A 1 131 ? -5.221 -4.841 -8.116 1.00 92.69 131 ALA A N 1
ATOM 992 C CA . ALA A 1 131 ? -4.598 -5.637 -7.047 1.00 92.69 131 ALA A CA 1
ATOM 993 C C . ALA A 1 131 ? -3.087 -5.848 -7.266 1.00 92.69 131 ALA A C 1
ATOM 995 O O . ALA A 1 131 ? -2.362 -6.180 -6.330 1.00 92.69 131 ALA A O 1
ATOM 996 N N . THR A 1 132 ? -2.613 -5.625 -8.492 1.00 94.75 132 THR A N 1
ATOM 997 C CA . THR A 1 132 ? -1.202 -5.694 -8.879 1.00 94.75 132 THR A CA 1
ATOM 998 C C . THR A 1 132 ? -0.709 -4.307 -9.269 1.00 94.75 132 THR A C 1
ATOM 1000 O O . THR A 1 132 ? -1.301 -3.690 -10.154 1.00 94.75 132 THR A O 1
ATOM 1003 N N . ASP A 1 133 ? 0.402 -3.868 -8.680 1.00 95.06 133 ASP A N 1
ATOM 1004 C CA . ASP A 1 133 ? 1.125 -2.653 -9.071 1.00 95.06 133 ASP A CA 1
ATOM 1005 C C . ASP A 1 133 ? 2.557 -2.966 -9.481 1.00 95.06 133 ASP A C 1
ATOM 1007 O O . ASP A 1 133 ? 3.155 -3.936 -9.014 1.00 95.06 133 ASP A O 1
ATOM 1011 N N . VAL A 1 134 ? 3.122 -2.120 -10.343 1.00 95.81 134 VAL A N 1
ATOM 1012 C CA . VAL A 1 134 ? 4.522 -2.215 -10.758 1.00 95.81 134 VAL A CA 1
ATOM 1013 C C . VAL A 1 134 ? 5.150 -0.826 -10.799 1.00 95.81 134 VAL A C 1
ATOM 1015 O O . VAL A 1 134 ? 4.607 0.083 -11.419 1.00 95.81 134 VAL A O 1
ATOM 1018 N N . GLY A 1 135 ? 6.325 -0.684 -10.192 1.00 94.19 135 GLY A N 1
ATOM 1019 C CA . GLY A 1 135 ? 7.117 0.547 -10.189 1.00 94.19 135 GLY A CA 1
ATOM 1020 C C . GLY A 1 135 ? 8.598 0.268 -10.406 1.00 94.19 135 GLY A C 1
ATOM 1021 O O . GLY A 1 135 ? 9.064 -0.860 -10.250 1.00 94.19 135 GLY A O 1
ATOM 1022 N N . GLN A 1 136 ? 9.361 1.280 -10.807 1.00 94.00 136 GLN A N 1
ATOM 1023 C CA . GLN A 1 136 ? 10.820 1.207 -10.790 1.00 94.00 136 GLN A CA 1
ATOM 1024 C C . GLN A 1 136 ? 11.292 1.041 -9.339 1.00 94.00 136 GLN A C 1
ATOM 1026 O O . GLN A 1 136 ? 10.666 1.554 -8.422 1.00 94.00 136 GLN A O 1
ATOM 1031 N N . GLN A 1 137 ? 12.383 0.309 -9.115 1.00 90.62 137 GLN A N 1
ATOM 1032 C CA . GLN A 1 137 ? 12.936 0.161 -7.772 1.00 90.62 137 GLN A CA 1
ATOM 1033 C C . GLN A 1 137 ? 13.664 1.441 -7.340 1.00 90.62 137 GLN A C 1
ATOM 1035 O O . GLN A 1 137 ? 14.560 1.922 -8.045 1.00 90.62 137 GLN A O 1
ATOM 1040 N N . MET A 1 138 ? 13.366 1.922 -6.134 1.00 87.00 138 MET A N 1
ATOM 1041 C CA . MET A 1 138 ? 14.174 2.925 -5.440 1.00 87.00 138 MET A CA 1
ATOM 1042 C C . MET A 1 138 ? 15.643 2.475 -5.373 1.00 87.00 138 MET A C 1
ATOM 1044 O O . MET A 1 138 ? 15.953 1.288 -5.262 1.00 87.00 138 MET A O 1
ATOM 1048 N N . GLY A 1 139 ? 16.587 3.402 -5.521 1.00 81.19 139 GLY A N 1
ATOM 1049 C CA . GLY A 1 139 ? 18.024 3.100 -5.435 1.00 81.19 139 GLY A CA 1
ATOM 1050 C C . GLY A 1 139 ? 18.593 2.159 -6.517 1.00 81.19 139 GLY A C 1
ATOM 1051 O O . GLY A 1 139 ? 19.806 1.962 -6.568 1.00 81.19 139 GLY A O 1
ATOM 1052 N N . SER A 1 140 ? 17.773 1.587 -7.410 1.00 85.19 140 SER A N 1
ATOM 1053 C CA . SER A 1 140 ? 18.243 0.745 -8.513 1.00 85.19 140 SER A CA 1
ATOM 1054 C C . SER A 1 140 ? 17.413 0.958 -9.782 1.00 85.19 140 SER A C 1
ATOM 1056 O O . SER A 1 140 ? 16.480 0.208 -10.071 1.00 85.19 140 SER A O 1
ATOM 1058 N N . PRO A 1 141 ? 17.790 1.929 -10.632 1.00 83.19 141 PRO A N 1
ATOM 1059 C CA . PRO A 1 141 ? 16.971 2.337 -11.772 1.00 83.19 141 PRO A CA 1
ATOM 1060 C C . PRO A 1 141 ? 16.917 1.298 -12.908 1.00 83.19 141 PRO A C 1
ATOM 1062 O O . PRO A 1 141 ? 16.256 1.510 -13.919 1.00 83.19 141 PRO A O 1
ATOM 1065 N N . ARG A 1 142 ? 17.624 0.171 -12.790 1.00 88.44 142 ARG A N 1
ATOM 1066 C CA . ARG A 1 142 ? 17.531 -0.959 -13.731 1.00 88.44 142 ARG A CA 1
ATOM 1067 C C . ARG A 1 142 ? 16.579 -2.059 -13.258 1.00 88.44 142 ARG A C 1
ATOM 1069 O O . ARG A 1 142 ? 16.446 -3.067 -13.944 1.00 88.44 142 ARG A O 1
ATOM 1076 N N . ASN A 1 143 ? 15.957 -1.902 -12.096 1.00 90.38 143 ASN A N 1
ATOM 1077 C CA . ASN A 1 143 ? 15.054 -2.890 -11.526 1.00 90.38 143 ASN A CA 1
ATOM 1078 C C . ASN A 1 143 ? 13.625 -2.337 -11.483 1.00 90.38 143 ASN A C 1
ATOM 1080 O O . ASN A 1 143 ? 13.416 -1.126 -11.424 1.00 90.38 143 ASN A O 1
ATOM 1084 N N . ALA A 1 144 ? 12.649 -3.237 -11.491 1.00 92.81 144 ALA A N 1
ATOM 1085 C CA . ALA A 1 144 ? 11.259 -2.935 -11.195 1.00 92.81 144 ALA A CA 1
ATOM 1086 C C . ALA A 1 144 ? 10.757 -3.848 -10.079 1.00 92.81 144 ALA A C 1
ATOM 1088 O O . ALA A 1 144 ? 11.151 -5.012 -9.999 1.00 92.81 144 ALA A O 1
ATOM 1089 N N . VAL A 1 145 ? 9.870 -3.318 -9.255 1.00 93.69 145 VAL A N 1
ATOM 1090 C CA . VAL A 1 145 ? 9.186 -4.023 -8.180 1.00 93.69 145 VAL A CA 1
ATOM 1091 C C . VAL A 1 145 ? 7.739 -4.198 -8.594 1.00 93.69 145 VAL A C 1
ATOM 1093 O O . VAL A 1 145 ?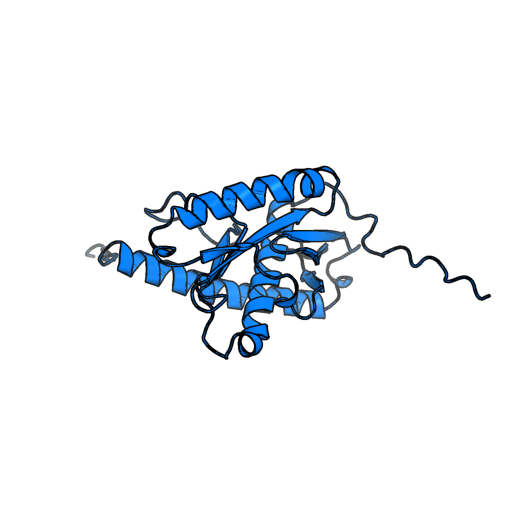 7.090 -3.231 -8.986 1.00 93.69 145 VAL A O 1
ATOM 1096 N N . LYS A 1 146 ? 7.256 -5.432 -8.530 1.00 94.88 146 LYS A N 1
ATOM 1097 C CA . LYS A 1 146 ? 5.842 -5.774 -8.664 1.00 94.88 146 LYS A CA 1
ATOM 1098 C C . LYS A 1 146 ? 5.312 -6.117 -7.285 1.00 94.88 146 LYS A C 1
ATOM 1100 O O . LYS A 1 146 ? 5.992 -6.841 -6.566 1.00 94.88 146 LYS A O 1
ATOM 1105 N N . VAL A 1 147 ? 4.128 -5.629 -6.942 1.00 95.31 147 VAL A N 1
ATOM 1106 C CA . VAL A 1 147 ? 3.440 -5.942 -5.686 1.00 95.31 147 VAL A CA 1
ATOM 1107 C C . VAL A 1 147 ? 2.075 -6.525 -6.006 1.00 95.31 147 VAL A C 1
ATOM 1109 O O . VAL A 1 147 ? 1.329 -5.939 -6.788 1.00 95.31 147 VAL A O 1
ATOM 1112 N N . ASP A 1 148 ? 1.756 -7.664 -5.403 1.00 94.50 148 ASP A N 1
ATOM 1113 C CA . ASP A 1 148 ? 0.496 -8.381 -5.559 1.00 94.50 148 ASP A CA 1
ATOM 1114 C C . ASP A 1 148 ? -0.195 -8.565 -4.208 1.00 94.50 148 ASP A C 1
ATOM 1116 O O . ASP A 1 148 ? 0.440 -8.846 -3.189 1.00 94.50 148 ASP A O 1
ATOM 1120 N N . THR A 1 149 ? -1.522 -8.465 -4.209 1.00 93.19 149 THR A N 1
ATOM 1121 C CA . THR A 1 149 ? -2.328 -8.773 -3.028 1.00 93.19 149 THR A CA 1
ATOM 1122 C C . THR A 1 149 ? -2.524 -10.275 -2.921 1.00 93.19 149 THR A C 1
ATOM 1124 O O . THR A 1 149 ? -3.120 -10.905 -3.797 1.00 93.19 149 THR A O 1
ATOM 1127 N N . ARG A 1 150 ? -2.039 -10.865 -1.826 1.00 85.88 150 ARG A N 1
ATOM 1128 C CA . ARG A 1 150 ? -2.162 -12.307 -1.573 1.00 85.88 150 ARG A CA 1
ATOM 1129 C C . ARG A 1 150 ? -3.397 -12.635 -0.741 1.00 85.88 150 ARG A C 1
ATOM 1131 O O . ARG A 1 150 ? -4.011 -13.683 -0.929 1.00 85.88 150 ARG A O 1
ATOM 1138 N N . GLY A 1 151 ? -3.739 -11.761 0.195 1.00 87.94 151 GLY A N 1
ATOM 1139 C CA . GLY A 1 151 ? -4.842 -11.943 1.127 1.00 87.94 151 GLY A CA 1
ATOM 1140 C C . GLY A 1 151 ? -5.020 -10.715 2.008 1.00 87.94 151 GLY A C 1
ATOM 1141 O O . GLY A 1 151 ? -4.291 -9.737 1.876 1.00 87.94 151 GLY A O 1
ATOM 1142 N N . ALA A 1 152 ? -6.002 -10.757 2.906 1.00 93.12 152 ALA A N 1
ATOM 1143 C CA . ALA A 1 152 ? -6.229 -9.649 3.825 1.00 93.12 152 ALA A CA 1
ATOM 1144 C C . ALA A 1 152 ? -4.974 -9.388 4.679 1.00 93.12 152 ALA A C 1
ATOM 1146 O O . ALA A 1 152 ? -4.449 -10.303 5.311 1.00 93.12 152 ALA A O 1
ATOM 1147 N N . GLY A 1 153 ? -4.505 -8.142 4.671 1.00 94.06 153 GLY A N 1
ATOM 1148 C CA . GLY A 1 153 ? -3.344 -7.660 5.408 1.00 94.06 153 GLY A CA 1
ATOM 1149 C C . GLY A 1 153 ? -1.993 -8.173 4.911 1.00 94.06 153 GLY A C 1
ATOM 1150 O O . GLY A 1 153 ? -1.004 -7.922 5.586 1.00 94.06 153 GLY A O 1
ATOM 1151 N N . VAL A 1 154 ? -1.918 -8.887 3.780 1.00 94.81 154 VAL A N 1
ATOM 1152 C CA . VAL A 1 154 ? -0.645 -9.411 3.260 1.00 94.81 154 VAL A CA 1
ATOM 1153 C C . VAL A 1 154 ? -0.480 -9.095 1.780 1.00 94.81 154 VAL A C 1
ATOM 1155 O O . VAL A 1 154 ? -1.164 -9.657 0.916 1.00 94.81 154 VAL A O 1
ATOM 1158 N N . GLU A 1 155 ? 0.530 -8.281 1.504 1.00 95.06 155 GLU A N 1
ATOM 1159 C CA . GLU A 1 155 ? 1.029 -7.995 0.169 1.00 95.06 155 GLU A CA 1
ATOM 1160 C C . GLU A 1 155 ? 2.342 -8.742 -0.058 1.00 95.06 155 GLU A C 1
ATOM 1162 O O . GLU A 1 155 ? 3.129 -8.956 0.867 1.00 95.06 155 GLU A O 1
ATOM 1167 N N . VAL A 1 156 ? 2.584 -9.158 -1.296 1.00 93.38 156 VAL A N 1
ATOM 1168 C CA . VAL A 1 156 ? 3.840 -9.803 -1.679 1.00 93.38 156 VAL A CA 1
ATOM 1169 C C . VAL A 1 156 ? 4.501 -9.037 -2.805 1.00 93.38 156 VAL A C 1
ATOM 1171 O O . VAL A 1 156 ? 3.812 -8.573 -3.711 1.00 93.38 156 VAL A O 1
ATOM 1174 N N . TYR A 1 157 ? 5.825 -8.912 -2.776 1.00 93.12 157 TYR A N 1
ATOM 1175 C CA . TYR A 1 157 ? 6.569 -8.245 -3.837 1.00 93.12 157 TYR A CA 1
ATOM 1176 C C . TYR A 1 157 ? 7.629 -9.128 -4.494 1.00 93.12 157 TYR A C 1
ATOM 1178 O O . TYR A 1 157 ? 8.208 -10.027 -3.884 1.00 93.12 157 TYR A O 1
ATOM 1186 N N . GLN A 1 158 ? 7.887 -8.834 -5.765 1.00 92.19 158 GLN A N 1
ATOM 1187 C CA . GLN A 1 158 ? 8.863 -9.491 -6.633 1.00 92.19 158 GLN A CA 1
ATOM 1188 C C . GLN A 1 158 ? 9.736 -8.431 -7.315 1.00 92.19 158 GLN A C 1
ATOM 1190 O O . GLN A 1 158 ? 9.257 -7.342 -7.639 1.00 92.19 158 GLN A O 1
ATOM 1195 N N . VAL A 1 159 ? 11.010 -8.743 -7.583 1.00 90.88 159 VAL A N 1
ATOM 1196 C CA . VAL A 1 159 ? 11.979 -7.778 -8.146 1.00 90.88 159 VAL A CA 1
ATOM 1197 C C . VAL A 1 159 ? 12.510 -8.210 -9.507 1.00 90.88 159 VAL A C 1
ATOM 1199 O O . VAL A 1 159 ? 13.426 -9.023 -9.619 1.00 90.88 159 VAL A O 1
ATOM 1202 N N . ARG A 1 160 ? 12.024 -7.595 -10.581 1.00 89.56 160 ARG A N 1
ATOM 1203 C CA . ARG A 1 160 ? 12.531 -7.856 -11.929 1.00 89.56 160 ARG A CA 1
ATOM 1204 C C . ARG A 1 160 ? 13.732 -6.988 -12.248 1.00 89.56 160 ARG A C 1
ATOM 1206 O O . ARG A 1 160 ? 13.656 -5.762 -12.227 1.00 89.56 160 ARG A O 1
ATOM 1213 N N . ARG A 1 161 ? 14.822 -7.630 -12.661 1.00 87.50 161 ARG A N 1
ATOM 1214 C CA . ARG A 1 161 ? 16.001 -6.942 -13.189 1.00 87.50 161 ARG A CA 1
ATOM 1215 C C . ARG A 1 161 ? 15.917 -6.791 -14.696 1.00 87.50 161 ARG A C 1
ATOM 1217 O O . ARG A 1 161 ? 15.631 -7.745 -15.418 1.00 87.50 161 ARG A O 1
ATOM 1224 N N . TYR A 1 162 ? 16.235 -5.599 -15.169 1.00 85.62 162 TYR A N 1
ATOM 1225 C CA . TYR A 1 162 ? 16.415 -5.310 -16.580 1.00 85.62 162 TYR A CA 1
ATOM 1226 C C . TYR A 1 162 ? 17.904 -5.185 -16.896 1.00 85.62 162 TYR A C 1
ATOM 1228 O O . TYR A 1 162 ? 18.729 -4.868 -16.037 1.00 85.62 162 TYR A O 1
ATOM 1236 N N . ARG A 1 163 ? 18.260 -5.433 -18.161 1.00 85.44 163 ARG A N 1
ATOM 1237 C CA . ARG A 1 163 ? 19.652 -5.338 -18.633 1.00 85.44 163 ARG A CA 1
ATOM 1238 C C . ARG A 1 163 ? 20.225 -3.925 -18.481 1.00 85.44 163 ARG A C 1
ATOM 1240 O O . ARG A 1 163 ? 21.425 -3.768 -18.287 1.00 85.44 163 ARG A O 1
ATOM 1247 N N . SER A 1 164 ? 19.371 -2.909 -18.559 1.00 87.31 164 SER A N 1
ATOM 1248 C CA . SER A 1 164 ? 19.716 -1.495 -18.423 1.00 87.31 164 SER A CA 1
ATOM 1249 C C . SER A 1 164 ? 18.520 -0.706 -17.886 1.00 87.31 164 SER A C 1
ATOM 1251 O O . SER A 1 164 ? 17.380 -1.157 -17.991 1.00 87.31 164 SER A O 1
ATOM 1253 N N . ARG A 1 165 ? 18.765 0.509 -17.374 1.00 85.06 165 ARG A N 1
ATOM 1254 C CA . ARG A 1 165 ? 17.701 1.462 -17.000 1.00 85.06 165 ARG A CA 1
ATOM 1255 C C . ARG A 1 165 ? 16.744 1.743 -18.161 1.00 85.06 165 ARG A C 1
ATOM 1257 O O . ARG A 1 165 ? 15.544 1.799 -17.956 1.00 85.06 165 ARG A O 1
ATOM 1264 N N . SER A 1 166 ? 17.268 1.888 -19.378 1.00 89.25 166 SER A N 1
ATOM 1265 C CA . SER A 1 166 ? 16.466 2.163 -20.579 1.00 89.25 166 SER A CA 1
ATOM 1266 C C . SER A 1 166 ? 15.517 1.029 -20.972 1.00 89.25 166 SER A C 1
ATOM 1268 O O . SER A 1 166 ? 14.595 1.257 -21.747 1.00 89.25 166 SER A O 1
ATOM 1270 N N . ALA A 1 167 ? 15.743 -0.184 -20.464 1.00 90.25 167 ALA A N 1
ATOM 1271 C CA . ALA A 1 167 ? 14.867 -1.322 -20.701 1.00 90.25 167 ALA A CA 1
ATOM 1272 C C . ALA A 1 167 ? 13.706 -1.402 -19.692 1.00 90.25 167 ALA A C 1
ATOM 1274 O O . ALA A 1 167 ? 12.799 -2.208 -19.896 1.00 90.25 167 ALA A O 1
ATOM 1275 N N . VAL A 1 168 ? 13.715 -0.592 -18.625 1.00 90.31 168 VAL A N 1
ATOM 1276 C CA . VAL A 1 168 ? 12.588 -0.489 -17.692 1.00 90.31 168 VAL A CA 1
ATOM 1277 C C . VAL A 1 168 ? 11.453 0.296 -18.375 1.00 90.31 168 VAL A C 1
ATOM 1279 O O . VAL A 1 168 ? 11.704 1.371 -18.923 1.00 90.31 168 VAL A O 1
ATOM 1282 N N . PRO A 1 169 ? 10.205 -0.214 -18.383 1.00 93.69 169 PRO A N 1
ATOM 1283 C CA . PRO A 1 169 ? 9.073 0.492 -18.979 1.00 93.69 169 PRO A CA 1
ATOM 1284 C C . PRO A 1 169 ? 8.842 1.864 -18.343 1.00 93.69 169 PRO A C 1
ATOM 1286 O O . PRO A 1 169 ? 8.777 1.966 -17.121 1.00 93.69 169 PRO A O 1
ATOM 1289 N N . ARG A 1 170 ? 8.629 2.900 -19.165 1.00 93.06 170 ARG A N 1
ATOM 1290 C CA . ARG A 1 170 ? 8.408 4.285 -18.708 1.00 93.06 170 ARG A CA 1
ATOM 1291 C C . ARG A 1 170 ? 7.290 4.413 -17.666 1.00 93.06 170 ARG A C 1
ATOM 1293 O O . ARG A 1 170 ? 7.482 5.108 -16.677 1.00 93.06 170 ARG A O 1
ATOM 1300 N N . ALA A 1 171 ? 6.188 3.685 -17.841 1.00 93.50 171 ALA A N 1
ATOM 1301 C CA . ALA A 1 171 ? 5.075 3.677 -16.890 1.00 93.50 171 ALA A CA 1
ATOM 1302 C C . ALA A 1 171 ? 5.502 3.282 -15.462 1.00 93.50 171 ALA A C 1
ATOM 1304 O O . ALA A 1 171 ? 4.949 3.786 -14.493 1.00 93.50 171 ALA A O 1
ATOM 1305 N N . ASN A 1 172 ? 6.524 2.430 -15.316 1.00 94.19 172 ASN A N 1
ATOM 1306 C CA . ASN A 1 172 ? 7.033 2.036 -14.002 1.00 94.19 172 ASN A CA 1
ATOM 1307 C C . ASN A 1 172 ? 7.810 3.178 -13.328 1.00 94.19 172 ASN A C 1
ATOM 1309 O O . ASN A 1 172 ? 7.854 3.244 -12.105 1.00 94.19 172 ASN A O 1
ATOM 1313 N N . HIS A 1 173 ? 8.451 4.051 -14.111 1.00 91.88 173 HIS A N 1
ATOM 1314 C CA . HIS A 1 173 ? 9.133 5.232 -13.582 1.00 91.88 173 HIS A CA 1
ATOM 1315 C C . HIS A 1 173 ? 8.100 6.239 -13.089 1.00 91.88 173 HIS A C 1
ATOM 1317 O O . HIS A 1 173 ? 8.153 6.646 -11.940 1.00 91.88 173 HIS A O 1
ATOM 1323 N N . GLU A 1 174 ? 7.113 6.546 -13.934 1.00 93.81 174 GLU A N 1
ATOM 1324 C CA . GLU A 1 174 ? 6.029 7.479 -13.612 1.00 93.81 174 GLU A CA 1
ATOM 1325 C C . GLU A 1 174 ? 5.249 7.019 -12.371 1.00 93.81 174 GLU A C 1
ATOM 1327 O O . GLU A 1 174 ? 4.953 7.825 -11.496 1.00 93.81 174 GLU A O 1
ATOM 1332 N N . ALA A 1 175 ? 4.995 5.711 -12.242 1.00 93.75 175 ALA A N 1
ATOM 1333 C CA . ALA A 1 175 ? 4.365 5.145 -11.054 1.00 93.75 175 ALA A CA 1
ATOM 1334 C C . ALA A 1 175 ? 5.212 5.302 -9.778 1.00 93.75 175 ALA A C 1
ATOM 1336 O O . ALA A 1 175 ? 4.640 5.500 -8.708 1.00 93.75 175 ALA A O 1
ATOM 1337 N N . LEU A 1 176 ? 6.546 5.197 -9.869 1.00 92.69 176 LEU A N 1
ATOM 1338 C CA . LEU A 1 176 ? 7.430 5.419 -8.721 1.00 92.69 176 LEU A CA 1
ATOM 1339 C C . LEU A 1 176 ? 7.506 6.905 -8.359 1.00 92.69 176 LEU A C 1
ATOM 1341 O O . LEU A 1 176 ? 7.397 7.227 -7.182 1.00 92.69 176 LEU A O 1
ATOM 1345 N N . ASP A 1 177 ? 7.701 7.782 -9.342 1.00 92.75 177 ASP A N 1
ATOM 1346 C CA . ASP A 1 177 ? 7.831 9.225 -9.118 1.00 92.75 177 ASP A CA 1
ATOM 1347 C C . ASP A 1 177 ? 6.571 9.762 -8.421 1.00 92.75 177 ASP A C 1
ATOM 1349 O O . ASP A 1 177 ? 6.654 10.391 -7.370 1.00 92.75 177 ASP A O 1
ATOM 1353 N N . GLU A 1 178 ? 5.392 9.383 -8.921 1.00 93.38 178 GLU A N 1
ATOM 1354 C CA . GLU A 1 178 ? 4.119 9.725 -8.285 1.00 93.38 178 GLU A CA 1
ATOM 1355 C C . GLU A 1 178 ? 3.979 9.112 -6.883 1.00 93.38 178 GLU A C 1
ATOM 1357 O O . GLU A 1 178 ? 3.436 9.742 -5.977 1.00 93.38 178 GLU A O 1
ATOM 1362 N N . ALA A 1 179 ? 4.454 7.879 -6.681 1.00 91.94 179 ALA A N 1
ATOM 1363 C CA . ALA A 1 179 ? 4.422 7.263 -5.361 1.00 91.94 179 ALA A CA 1
ATOM 1364 C C . ALA A 1 179 ? 5.291 8.033 -4.361 1.00 91.94 179 ALA A C 1
ATOM 1366 O O . ALA A 1 179 ? 4.853 8.241 -3.236 1.00 91.94 179 ALA A O 1
ATOM 1367 N N . ILE A 1 180 ? 6.479 8.489 -4.767 1.00 89.44 180 ILE A N 1
ATOM 1368 C CA . ILE A 1 180 ? 7.374 9.302 -3.933 1.00 89.44 180 ILE A CA 1
ATOM 1369 C C . ILE A 1 180 ? 6.719 10.637 -3.569 1.00 89.44 180 ILE A C 1
ATOM 1371 O O . ILE A 1 180 ? 6.748 11.020 -2.402 1.00 89.44 180 ILE A O 1
ATOM 1375 N N . ASP A 1 181 ? 6.084 11.312 -4.527 1.00 89.44 181 ASP A N 1
ATOM 1376 C CA . ASP A 1 181 ? 5.384 12.574 -4.263 1.00 89.44 181 ASP A CA 1
ATOM 1377 C C . ASP A 1 181 ? 4.271 12.390 -3.220 1.00 89.44 181 ASP A C 1
ATOM 1379 O O . ASP A 1 181 ? 4.186 13.145 -2.251 1.00 89.44 181 ASP A O 1
ATOM 1383 N N . ILE A 1 182 ? 3.472 11.328 -3.356 1.00 88.50 182 ILE A N 1
ATOM 1384 C CA . ILE A 1 182 ? 2.439 10.971 -2.375 1.00 88.50 182 ILE A CA 1
ATOM 1385 C C . ILE A 1 182 ? 3.055 10.624 -1.014 1.00 88.50 182 ILE A C 1
ATOM 1387 O O . ILE A 1 182 ? 2.481 10.965 0.021 1.00 88.50 182 ILE A O 1
ATOM 1391 N N . MET A 1 183 ? 4.199 9.938 -0.987 1.00 84.19 183 MET A N 1
ATOM 1392 C CA . MET A 1 183 ? 4.866 9.598 0.267 1.00 84.19 183 MET A CA 1
ATOM 1393 C C . MET A 1 183 ? 5.313 10.844 1.034 1.00 84.19 183 MET A C 1
ATOM 1395 O O . MET A 1 183 ? 5.112 10.893 2.244 1.00 84.19 183 MET A O 1
ATOM 1399 N N . HIS A 1 184 ? 5.827 11.872 0.354 1.00 85.12 184 HIS A N 1
ATOM 1400 C CA . HIS A 1 184 ? 6.150 13.146 1.003 1.00 85.12 184 HIS A CA 1
ATOM 1401 C C . HIS A 1 184 ? 4.914 13.807 1.637 1.00 85.12 184 HIS A C 1
ATOM 1403 O O . HIS A 1 184 ? 4.999 14.326 2.749 1.00 85.12 184 HIS A O 1
ATOM 1409 N N . GLU A 1 185 ? 3.746 13.747 0.983 1.00 84.31 185 GLU A N 1
ATOM 1410 C CA . GLU A 1 185 ? 2.493 14.245 1.577 1.00 84.31 185 GLU A CA 1
ATOM 1411 C C . GLU A 1 185 ? 2.112 13.477 2.853 1.00 84.31 185 GLU A C 1
ATOM 1413 O O . GLU A 1 185 ? 1.635 14.071 3.823 1.00 84.31 185 GLU A O 1
ATOM 1418 N N . VAL A 1 186 ? 2.295 12.151 2.847 1.00 82.44 186 VAL A N 1
ATOM 1419 C CA . VAL A 1 186 ? 2.027 11.292 4.010 1.00 82.44 186 VAL A CA 1
ATOM 1420 C C . VAL A 1 186 ? 2.974 11.628 5.160 1.00 82.44 186 VAL A C 1
ATOM 1422 O O . VAL A 1 186 ? 2.512 11.812 6.284 1.00 82.44 186 VAL A O 1
ATOM 1425 N N . GLU A 1 187 ? 4.267 11.792 4.886 1.00 78.75 187 GLU A N 1
ATOM 1426 C CA . GLU A 1 187 ? 5.263 12.179 5.892 1.00 78.75 187 GLU A CA 1
ATOM 1427 C C . GLU A 1 187 ? 4.958 13.534 6.534 1.00 78.75 187 GLU A C 1
ATOM 1429 O O . GLU A 1 187 ? 5.076 13.697 7.751 1.00 78.75 187 GLU A O 1
ATOM 1434 N N . ASP A 1 188 ? 4.555 14.521 5.734 1.00 80.19 188 ASP A N 1
ATOM 1435 C CA . ASP A 1 188 ? 4.197 15.839 6.252 1.00 80.19 188 ASP A CA 1
ATOM 1436 C C . ASP A 1 188 ? 2.969 15.770 7.170 1.00 80.19 188 ASP A C 1
ATOM 1438 O O . ASP A 1 188 ? 2.932 16.452 8.201 1.00 80.19 188 ASP A O 1
ATOM 1442 N N . TRP A 1 189 ? 1.995 14.910 6.851 1.00 77.88 189 TRP A N 1
ATOM 1443 C CA . TRP A 1 189 ? 0.858 14.638 7.729 1.00 77.88 189 TRP A CA 1
ATOM 1444 C C . TRP A 1 189 ? 1.289 13.975 9.044 1.00 77.88 189 TRP A C 1
ATOM 1446 O O . TRP A 1 189 ? 0.866 14.432 10.110 1.00 77.88 189 TRP A O 1
ATOM 1456 N N . GLU A 1 190 ? 2.142 12.947 8.998 1.00 75.19 190 GLU A N 1
ATOM 1457 C CA . GLU A 1 190 ? 2.641 12.264 10.202 1.00 75.19 190 GLU A CA 1
ATOM 1458 C C . GLU A 1 190 ? 3.398 13.231 11.111 1.00 75.19 190 GLU A C 1
ATOM 1460 O O . GLU A 1 190 ? 3.103 13.333 12.303 1.00 75.19 190 GLU A O 1
ATOM 1465 N N . ARG A 1 191 ? 4.301 14.029 10.534 1.00 75.75 191 ARG A N 1
ATOM 1466 C CA . ARG A 1 191 ? 5.085 15.031 11.262 1.00 75.75 191 ARG A CA 1
ATOM 1467 C C . ARG A 1 191 ? 4.196 16.093 11.907 1.00 75.75 191 ARG A C 1
ATOM 1469 O O . ARG A 1 191 ? 4.448 16.514 13.038 1.00 75.75 191 ARG A O 1
ATOM 1476 N N . ASP A 1 192 ? 3.175 16.572 11.202 1.00 74.50 192 ASP A N 1
ATOM 1477 C CA . ASP A 1 192 ? 2.218 17.527 11.763 1.00 74.50 192 ASP A CA 1
ATOM 1478 C C . ASP A 1 192 ? 1.384 16.896 12.888 1.00 74.50 192 ASP A C 1
ATOM 1480 O O . ASP A 1 192 ? 1.151 17.521 13.925 1.00 74.50 192 ASP A O 1
ATOM 1484 N N . TYR A 1 193 ? 0.991 15.633 12.737 1.00 71.06 193 TYR A N 1
ATOM 1485 C CA . TYR A 1 193 ? 0.268 14.898 13.767 1.00 71.06 193 TYR A CA 1
ATOM 1486 C C . TYR A 1 193 ? 1.107 14.687 15.037 1.00 71.06 193 TYR A C 1
ATOM 1488 O O . TYR A 1 193 ? 0.642 14.999 16.138 1.00 71.06 193 TYR A O 1
ATOM 1496 N N . GLU A 1 194 ? 2.359 14.250 14.909 1.00 69.44 194 GLU A N 1
ATOM 1497 C CA . GLU A 1 194 ? 3.297 14.109 16.030 1.00 69.44 194 GLU A CA 1
ATOM 1498 C C . GLU A 1 194 ? 3.498 15.434 16.772 1.00 69.44 194 GLU A C 1
ATOM 1500 O O . GLU A 1 194 ? 3.405 15.489 18.001 1.00 69.44 194 GLU A O 1
ATOM 1505 N N . ARG A 1 195 ? 3.671 16.545 16.041 1.00 71.31 195 ARG A N 1
ATOM 1506 C CA . ARG A 1 195 ? 3.775 17.890 16.637 1.00 71.31 195 ARG A CA 1
ATOM 1507 C C . ARG A 1 195 ? 2.554 18.256 17.481 1.00 71.31 195 ARG A C 1
ATOM 1509 O O . ARG A 1 195 ? 2.697 18.958 18.489 1.00 71.31 195 ARG A O 1
ATOM 1516 N N . ARG A 1 196 ? 1.359 17.817 17.075 1.00 71.00 196 ARG A N 1
ATOM 1517 C CA . ARG A 1 196 ? 0.109 18.041 17.818 1.00 71.00 196 ARG A CA 1
ATOM 1518 C C . ARG A 1 196 ? 0.019 17.150 19.056 1.00 71.00 196 ARG A C 1
ATOM 1520 O O . ARG A 1 196 ? -0.391 17.652 20.099 1.00 71.00 196 ARG A O 1
ATOM 1527 N N . LEU A 1 197 ? 0.414 15.877 18.963 1.00 65.12 197 LEU A N 1
ATOM 1528 C CA . LEU A 1 197 ? 0.403 14.943 20.096 1.00 65.12 197 LEU A CA 1
ATOM 1529 C C . LEU A 1 197 ? 1.437 15.293 21.172 1.00 65.12 197 LEU A C 1
ATOM 1531 O O . LEU A 1 197 ? 1.133 15.216 22.360 1.00 65.12 197 LEU A O 1
ATOM 1535 N N . CYS A 1 198 ? 2.641 15.698 20.772 1.00 62.91 198 CYS A N 1
ATOM 1536 C CA . CYS A 1 198 ? 3.742 15.985 21.693 1.00 62.91 198 CYS A CA 1
ATOM 1537 C C . CYS A 1 198 ? 3.741 17.425 22.244 1.00 62.91 198 CYS A C 1
ATOM 1539 O O . CYS A 1 198 ? 4.556 17.739 23.105 1.00 62.91 198 CYS A O 1
ATOM 1541 N N . GLY A 1 199 ? 2.831 18.298 21.793 1.00 48.06 199 GLY A N 1
ATOM 1542 C CA . GLY A 1 199 ? 2.608 19.622 22.385 1.00 48.06 199 GLY A CA 1
ATOM 1543 C C . GLY A 1 199 ? 3.684 20.695 22.115 1.00 48.06 199 GLY A C 1
ATOM 1544 O O . GLY A 1 199 ? 4.284 21.184 23.061 1.00 48.06 199 GLY A O 1
ATOM 1545 N N . ARG A 1 200 ? 3.795 21.175 20.858 1.00 47.12 200 ARG A N 1
ATOM 1546 C CA . ARG A 1 200 ? 4.412 22.463 20.397 1.00 47.12 200 ARG A CA 1
ATOM 1547 C C . ARG A 1 200 ? 5.934 22.694 20.620 1.00 47.12 200 ARG A C 1
ATOM 1549 O O . ARG A 1 200 ? 6.569 22.067 21.450 1.00 47.12 200 ARG A O 1
ATOM 1556 N N . PRO A 1 201 ? 6.487 23.751 19.984 1.00 43.69 201 PRO A N 1
ATOM 1557 C CA . PRO A 1 201 ? 7.011 23.822 18.622 1.00 43.69 201 PRO A CA 1
ATOM 1558 C C . PRO A 1 201 ? 8.519 23.495 18.571 1.00 43.69 201 PRO A C 1
ATOM 1560 O O . PRO A 1 201 ? 9.257 23.785 19.510 1.00 43.69 201 PRO A O 1
ATOM 1563 N N . HIS A 1 202 ? 9.029 23.027 17.428 1.00 37.19 202 HIS A N 1
ATOM 1564 C CA . HIS A 1 202 ? 10.450 23.237 17.145 1.00 37.19 202 HIS A CA 1
ATOM 1565 C C . HIS A 1 202 ? 10.665 24.740 16.943 1.00 37.19 202 HIS A C 1
ATOM 1567 O O . HIS A 1 202 ? 10.442 25.284 15.864 1.00 37.19 202 HIS A O 1
ATOM 1573 N N . VAL A 1 203 ? 11.050 25.428 18.019 1.00 35.41 203 VAL A N 1
ATOM 1574 C CA . VAL A 1 203 ? 11.729 26.715 17.931 1.00 35.41 203 VAL A CA 1
ATOM 1575 C C . VAL A 1 203 ? 12.985 26.439 17.114 1.00 35.41 203 VAL A C 1
ATOM 1577 O O . VAL A 1 203 ? 13.924 25.812 17.601 1.00 35.41 203 VAL A O 1
ATOM 1580 N N . HIS A 1 204 ? 13.002 26.871 15.854 1.00 32.44 204 HIS A N 1
ATOM 1581 C CA . HIS A 1 204 ? 14.270 27.132 15.198 1.00 32.44 204 HIS A CA 1
ATOM 1582 C C . HIS A 1 204 ? 14.941 28.223 16.032 1.00 32.44 204 HIS A C 1
A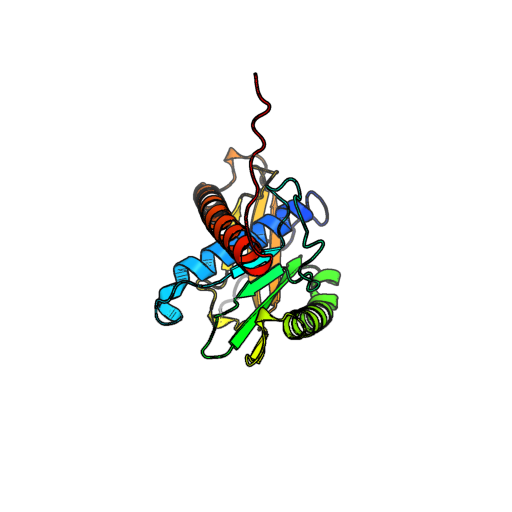TOM 1584 O O . HIS A 1 204 ? 14.615 29.403 15.910 1.00 32.44 204 HIS A O 1
ATOM 1590 N N . HIS A 1 205 ? 15.847 27.829 16.925 1.00 31.16 205 HIS A N 1
ATOM 1591 C CA . HIS A 1 205 ? 16.883 28.735 17.378 1.00 31.16 205 HIS A CA 1
ATOM 1592 C C . HIS A 1 205 ? 17.716 29.060 16.138 1.00 31.16 205 HIS A C 1
ATOM 1594 O O . HIS A 1 205 ? 18.639 28.334 15.781 1.00 31.16 205 HIS A O 1
ATOM 1600 N N . VAL A 1 206 ? 17.338 30.131 15.440 1.00 33.97 206 VAL A N 1
ATOM 1601 C CA . VAL A 1 206 ? 18.277 30.863 14.598 1.00 33.97 206 VAL A CA 1
ATOM 1602 C C . VAL A 1 206 ? 19.345 31.377 15.567 1.00 33.97 206 VAL A C 1
ATOM 1604 O O . VAL A 1 206 ? 18.984 32.053 16.537 1.00 33.97 206 VAL A O 1
ATOM 1607 N N . PRO A 1 207 ? 20.629 31.020 15.400 1.00 32.91 207 PRO A N 1
ATOM 1608 C CA . PRO A 1 207 ? 21.676 31.620 16.206 1.00 32.91 207 PRO A CA 1
ATOM 1609 C C . PRO A 1 207 ? 21.652 33.124 15.943 1.00 32.91 207 PRO A C 1
ATOM 1611 O O . PRO A 1 207 ? 21.610 33.547 14.788 1.00 32.91 207 PRO A O 1
ATOM 1614 N N . LEU A 1 208 ? 21.656 33.917 17.012 1.00 40.09 208 LEU A N 1
ATOM 1615 C CA . LEU A 1 208 ? 21.912 35.348 16.916 1.00 40.09 208 LEU A CA 1
ATOM 1616 C C . LEU A 1 208 ? 23.267 35.548 16.224 1.00 40.09 208 LEU A C 1
ATOM 1618 O O . LEU A 1 208 ? 24.292 35.082 16.727 1.00 40.09 208 LEU A O 1
ATOM 1622 N N . GLY A 1 209 ? 23.231 36.229 15.084 1.00 38.66 209 GLY A N 1
ATOM 1623 C CA . GLY A 1 209 ? 24.361 36.832 14.392 1.00 38.66 209 GLY A CA 1
ATOM 1624 C C . GLY A 1 209 ? 23.948 38.216 13.932 1.00 38.66 209 GLY A C 1
ATOM 1625 O O . GLY A 1 209 ? 22.844 38.311 13.350 1.00 38.66 209 GLY A O 1
#

Foldseek 3Di:
DDDPPPPPPPQPPFDDDDCQQQLLLLQLLLVLLQLQVLCVVAVNDDWQKDADHDQDDPDDDDPPDLQQPFGMWTLPSHDLEIETAHEFAPDPVRVVCRVVSRVSNQVSNCVRPSSPSGHYDFAACVSGVVQKDKAQGRPHLQKMKIWHRPGGRYIYITIDGHPDSVRPDPVRHVSSVSSVVSVVVSVVVVVVVVCVVVDDDPPPPPDDD

pLDDT: mean 78.95, std 19.19, range [31.16, 97.25]

Secondary structure (DSSP, 8-state):
---------TTTT--SSS-HHHHHHHHHHHHHHHHHHTGGGGTTPPP-EEE---SS----SS-S--S---SEEEEEEETTEEEEEEEEESSHHHHHHHHHHHHHHHHHHHHSGGGTTSEEEEPPGGGSSSSEEEEEETTEEEEEEEEEEEETTEEEEEEEE-SSGGGS-HHHHHHHHHHHHHHHHHHHHHHHHHHHHTTS-----PPP-

Organism: NCBI:txid52697

Radius of gyration: 18.61 Å; chains: 1; bounding box: 41×66×49 Å

Sequence (209 aa):
MTSAAGLVDPWRDTDRDIGGRYAHDTAVALRVRNLRHNVVRFGGRPLEISANYSALLERTTCSDRDGSGADLVCWNGGPGEVWVWEIVHDDPEGRGRSAVALDRHIAAVRADPRATGRRVVPGPAGVFAPATDVGQQMGSPRNAVKVDTRGAGVEVYQVRRYRSRSAVPRANHEALDEAIDIMHEVEDWERDYERRLCGRPHVHHVPLG